Protein AF-A0A954VCE3-F1 (afdb_monomer_lite)

pLDDT: mean 88.45, std 7.78, range [40.34, 96.44]

Structure (mmCIF, N/CA/C/O backbone):
data_AF-A0A954VCE3-F1
#
_entry.id   AF-A0A954VCE3-F1
#
loop_
_atom_site.group_PDB
_atom_site.id
_atom_site.type_symbol
_atom_site.label_atom_id
_atom_site.label_alt_id
_atom_site.label_comp_id
_atom_site.label_asym_id
_atom_site.label_entity_id
_atom_site.label_seq_id
_atom_site.pdbx_PDB_ins_code
_atom_site.Cartn_x
_atom_site.Cartn_y
_atom_site.Cartn_z
_atom_site.occupancy
_atom_site.B_iso_or_equiv
_atom_site.auth_seq_id
_atom_site.auth_comp_id
_atom_site.auth_asym_id
_atom_site.auth_atom_id
_atom_site.pdbx_PDB_model_num
ATOM 1 N N . TRP A 1 1 ? 17.272 13.595 -6.395 1.00 87.19 1 TRP A N 1
ATOM 2 C CA . TRP A 1 1 ? 17.243 12.230 -6.963 1.00 87.19 1 TRP A CA 1
ATOM 3 C C . TRP A 1 1 ? 15.906 11.893 -7.631 1.00 87.19 1 TRP A C 1
ATOM 5 O O . TRP A 1 1 ? 15.902 11.755 -8.843 1.00 87.19 1 TRP A O 1
ATOM 15 N N . LEU A 1 2 ? 14.769 11.851 -6.913 1.00 87.31 2 LEU A N 1
ATOM 16 C CA . LEU A 1 2 ? 13.465 11.461 -7.495 1.00 87.31 2 LEU A CA 1
ATOM 17 C C . LEU A 1 2 ? 13.051 12.294 -8.725 1.00 87.31 2 LEU A C 1
ATOM 19 O O . LEU A 1 2 ? 12.623 11.736 -9.726 1.00 87.31 2 LEU A O 1
ATOM 23 N N . GLN A 1 3 ? 13.209 13.621 -8.675 1.00 91.06 3 GLN A N 1
ATOM 24 C CA . GLN A 1 3 ? 12.904 14.494 -9.818 1.00 91.06 3 GLN A CA 1
ATOM 25 C C . GLN A 1 3 ? 13.781 14.185 -11.036 1.00 91.06 3 GLN A C 1
ATOM 27 O O . GLN A 1 3 ? 13.266 14.054 -12.139 1.00 91.06 3 GLN A O 1
ATOM 32 N N . ALA A 1 4 ? 15.088 14.007 -10.825 1.00 94.12 4 ALA A N 1
ATOM 33 C CA . ALA A 1 4 ? 16.013 13.633 -11.890 1.00 94.12 4 ALA A CA 1
ATOM 34 C C . ALA A 1 4 ? 15.636 12.276 -12.501 1.00 94.12 4 ALA A C 1
ATOM 36 O O . ALA A 1 4 ? 15.572 12.160 -13.717 1.00 94.12 4 ALA A O 1
ATOM 37 N N . HIS A 1 5 ? 15.299 11.283 -11.671 1.00 92.06 5 HIS A N 1
ATOM 38 C CA . HIS A 1 5 ? 14.843 9.976 -12.141 1.00 92.06 5 HIS A CA 1
ATOM 39 C C . HIS A 1 5 ? 13.581 10.083 -13.011 1.00 92.06 5 HIS A C 1
ATOM 41 O O . HIS A 1 5 ? 13.520 9.469 -14.069 1.00 92.06 5 HIS A O 1
ATOM 47 N N . ILE A 1 6 ? 12.604 10.907 -12.614 1.00 91.75 6 ILE A N 1
ATOM 48 C CA . ILE A 1 6 ? 11.384 11.138 -13.404 1.00 91.75 6 ILE A CA 1
ATOM 49 C C . ILE A 1 6 ? 11.712 11.797 -14.749 1.00 91.75 6 ILE A C 1
ATOM 51 O O . ILE A 1 6 ? 11.198 11.359 -15.775 1.00 91.75 6 ILE A O 1
ATOM 55 N N . TYR A 1 7 ? 12.560 12.829 -14.765 1.00 94.56 7 TYR A N 1
ATOM 56 C CA . TYR A 1 7 ? 12.930 13.505 -16.011 1.00 94.56 7 TYR A CA 1
ATOM 57 C C . TYR A 1 7 ? 13.694 12.586 -16.959 1.00 94.56 7 TYR A C 1
ATOM 59 O O . TYR A 1 7 ? 13.359 12.528 -18.140 1.00 94.56 7 TYR A O 1
ATOM 67 N N . VAL A 1 8 ? 14.654 11.819 -16.436 1.00 94.00 8 VAL A N 1
ATOM 68 C CA . VAL A 1 8 ? 15.374 10.805 -17.212 1.00 94.00 8 VAL A CA 1
ATOM 69 C C . VAL A 1 8 ? 14.402 9.758 -17.739 1.00 94.00 8 VAL A C 1
ATOM 71 O O . VAL A 1 8 ? 14.438 9.469 -18.925 1.00 94.00 8 VAL A O 1
ATOM 74 N N . ALA A 1 9 ? 13.479 9.248 -16.919 1.00 92.88 9 ALA A N 1
ATOM 75 C CA . ALA A 1 9 ? 12.507 8.251 -17.358 1.00 92.88 9 ALA A CA 1
ATOM 76 C C . ALA A 1 9 ? 11.610 8.769 -18.493 1.00 92.88 9 ALA A C 1
ATOM 78 O O . ALA A 1 9 ? 11.434 8.075 -19.492 1.00 92.88 9 ALA A O 1
ATOM 79 N N . ILE A 1 10 ? 11.071 9.989 -18.374 1.00 94.25 10 ILE A N 1
ATOM 80 C CA . ILE A 1 10 ? 10.242 10.610 -19.422 1.00 94.25 10 ILE A CA 1
ATOM 81 C C . ILE A 1 10 ? 11.054 10.795 -20.708 1.00 94.25 10 ILE A C 1
ATOM 83 O O . ILE A 1 10 ? 10.579 10.444 -21.789 1.00 94.25 10 ILE A O 1
ATOM 87 N N . PHE A 1 11 ? 12.284 11.299 -20.592 1.00 95.50 11 PHE A N 1
ATOM 88 C CA . PHE A 1 11 ? 13.191 11.458 -21.725 1.00 95.50 11 PHE A CA 1
ATOM 89 C C . PHE A 1 11 ? 13.510 10.113 -22.394 1.00 95.50 11 PHE A C 1
ATOM 91 O O . PHE A 1 11 ? 13.388 9.989 -23.611 1.00 95.50 11 PHE A O 1
ATOM 98 N N . SER A 1 12 ? 13.833 9.082 -21.611 1.00 93.31 12 SER A N 1
ATOM 99 C CA . SER A 1 12 ? 14.060 7.720 -22.102 1.00 93.31 12 SER A CA 1
ATOM 100 C C . SER A 1 12 ? 12.827 7.149 -22.796 1.00 93.31 12 SER A C 1
ATOM 102 O O . SER A 1 12 ? 12.973 6.486 -23.814 1.00 93.31 12 SER A O 1
ATOM 104 N N . GLY A 1 13 ? 11.616 7.425 -22.300 1.00 93.12 13 GLY A N 1
ATOM 105 C CA . GLY A 1 13 ? 10.367 7.028 -22.957 1.00 93.12 13 GLY A CA 1
ATOM 106 C C . GLY A 1 13 ? 10.204 7.658 -24.342 1.00 93.12 13 GLY A C 1
ATOM 107 O O . GLY A 1 13 ? 9.879 6.961 -25.302 1.00 93.12 13 GLY A O 1
ATOM 108 N N . ALA A 1 14 ? 10.489 8.958 -24.466 1.00 93.75 14 ALA A N 1
ATOM 109 C CA . ALA A 1 14 ? 10.463 9.653 -25.753 1.00 93.75 14 ALA A CA 1
ATOM 110 C C . ALA A 1 14 ? 11.536 9.119 -26.717 1.00 93.75 14 ALA A C 1
ATOM 112 O O . ALA A 1 14 ? 11.244 8.847 -27.882 1.00 93.75 14 ALA A O 1
ATOM 113 N N . MET A 1 15 ? 12.761 8.917 -26.222 1.00 93.38 15 MET A N 1
ATOM 114 C CA . MET A 1 15 ? 13.856 8.342 -27.007 1.00 93.38 15 MET A CA 1
ATOM 115 C C . MET A 1 15 ? 13.557 6.918 -27.467 1.00 93.38 15 MET A C 1
ATOM 117 O O . MET A 1 15 ? 13.809 6.602 -28.623 1.00 93.38 15 MET A O 1
ATOM 121 N N . PHE A 1 16 ? 12.966 6.084 -26.612 1.00 91.94 16 PHE A N 1
ATOM 122 C CA . PHE A 1 16 ? 12.547 4.731 -26.969 1.00 91.94 16 PHE A CA 1
ATOM 123 C C . PHE A 1 16 ? 11.519 4.735 -28.109 1.00 91.94 16 PHE A C 1
ATOM 125 O O . PHE A 1 16 ? 11.682 4.001 -29.082 1.00 91.94 16 PHE A O 1
ATOM 132 N N . GLY A 1 17 ? 10.500 5.600 -28.040 1.00 90.19 17 GLY A N 1
ATOM 133 C CA . GLY A 1 17 ? 9.502 5.721 -29.110 1.00 90.19 17 GLY A CA 1
ATOM 134 C C . GLY A 1 17 ? 10.118 6.105 -30.460 1.00 90.19 17 GLY A C 1
ATOM 135 O O . GLY A 1 17 ? 9.775 5.523 -31.489 1.00 90.19 17 GLY A O 1
ATOM 136 N N . LEU A 1 18 ? 11.077 7.036 -30.446 1.00 91.44 18 LEU A N 1
ATOM 137 C CA . LEU A 1 18 ? 11.828 7.434 -31.639 1.00 91.44 18 LEU A CA 1
ATOM 138 C C . LEU A 1 18 ? 12.760 6.325 -32.144 1.00 91.44 18 LEU A C 1
ATOM 140 O O . LEU A 1 18 ? 12.837 6.109 -33.349 1.00 91.44 18 LEU A O 1
ATOM 144 N N . HIS A 1 19 ? 13.424 5.601 -31.241 1.00 87.19 19 HIS A N 1
ATOM 145 C CA . HIS A 1 19 ? 14.357 4.523 -31.572 1.00 87.19 19 HIS A CA 1
ATOM 146 C C . HIS A 1 19 ? 13.676 3.359 -32.299 1.00 87.19 19 HIS A C 1
ATOM 148 O O . HIS A 1 19 ? 14.200 2.859 -33.288 1.00 87.19 19 HIS A O 1
ATOM 154 N N . VAL A 1 20 ? 12.479 2.968 -31.858 1.00 86.12 20 VAL A N 1
ATOM 155 C CA . VAL A 1 20 ? 11.708 1.887 -32.497 1.00 86.12 20 VAL A CA 1
ATOM 156 C C . VAL A 1 20 ? 10.904 2.403 -33.710 1.00 86.12 20 VAL A C 1
ATOM 158 O O . VAL A 1 20 ? 10.222 1.646 -34.401 1.00 86.12 20 VAL A O 1
ATOM 161 N N . GLY A 1 21 ? 10.944 3.711 -33.994 1.00 83.69 21 GLY A N 1
ATOM 162 C CA . GLY A 1 21 ? 10.178 4.320 -35.086 1.00 83.69 21 GLY A CA 1
ATOM 163 C C . GLY A 1 21 ? 8.667 4.109 -34.947 1.00 83.69 21 GLY A C 1
ATOM 164 O O . GLY A 1 21 ? 7.967 4.018 -35.954 1.00 83.69 21 GLY A O 1
ATOM 165 N N . TRP A 1 22 ? 8.175 3.986 -33.708 1.00 80.81 22 TRP A N 1
ATOM 166 C CA . TRP A 1 22 ? 6.778 3.677 -33.371 1.00 80.81 22 TRP A CA 1
ATOM 167 C C . TRP A 1 22 ? 6.229 2.356 -33.941 1.00 80.81 22 TRP A C 1
ATOM 169 O O . TRP A 1 22 ? 5.014 2.196 -34.066 1.00 80.81 22 TRP A O 1
ATOM 179 N N . ARG A 1 23 ? 7.099 1.396 -34.272 1.00 80.25 23 ARG A N 1
ATOM 180 C CA . ARG A 1 23 ? 6.706 0.057 -34.740 1.00 80.25 23 ARG A CA 1
ATOM 181 C C . ARG A 1 23 ? 6.725 -0.964 -33.598 1.00 80.25 23 ARG A C 1
ATOM 183 O O . ARG A 1 23 ? 7.300 -0.719 -32.543 1.00 80.25 23 ARG A O 1
ATOM 190 N N . ILE A 1 24 ? 6.066 -2.105 -33.787 1.00 76.50 24 ILE A N 1
ATOM 191 C CA . ILE A 1 24 ? 6.218 -3.254 -32.884 1.00 76.50 24 ILE A CA 1
ATOM 192 C C . ILE A 1 24 ? 7.422 -4.054 -33.399 1.00 76.50 24 ILE A C 1
ATOM 194 O O . ILE A 1 24 ? 7.442 -4.346 -34.592 1.00 76.50 24 ILE A O 1
ATOM 198 N N . PRO A 1 25 ? 8.428 -4.365 -32.564 1.00 78.19 25 PRO A N 1
ATOM 199 C CA . PRO A 1 25 ? 9.581 -5.137 -33.014 1.00 78.19 25 PRO A CA 1
ATOM 200 C C . PRO A 1 25 ? 9.211 -6.582 -33.357 1.00 78.19 25 PRO A C 1
ATOM 202 O O . PRO A 1 25 ? 8.471 -7.215 -32.599 1.00 78.19 25 PRO A O 1
ATOM 205 N N . ASP A 1 26 ? 9.779 -7.100 -34.447 1.00 78.38 26 ASP A N 1
ATOM 206 C CA . ASP A 1 26 ? 9.500 -8.445 -34.967 1.00 78.38 26 ASP A CA 1
ATOM 207 C C . ASP A 1 26 ? 10.451 -9.527 -34.397 1.00 78.38 26 ASP A C 1
ATOM 209 O O . ASP A 1 26 ? 10.169 -10.722 -34.512 1.00 78.38 26 ASP A O 1
ATOM 213 N N . GLY A 1 27 ? 11.567 -9.146 -33.754 1.00 83.25 27 GLY A N 1
ATOM 214 C CA . GLY A 1 27 ? 12.540 -10.072 -33.165 1.00 83.25 27 GLY A CA 1
ATOM 215 C C . GLY A 1 27 ? 12.309 -10.387 -31.680 1.00 83.25 27 GLY A C 1
ATOM 216 O O . GLY A 1 27 ? 12.042 -9.503 -30.872 1.00 83.25 27 GLY A O 1
ATOM 217 N N . TYR A 1 28 ? 12.529 -11.644 -31.268 1.00 84.88 28 TYR A N 1
ATOM 218 C CA . TYR A 1 28 ? 12.322 -12.102 -29.879 1.00 84.88 28 TYR A CA 1
ATOM 219 C C . TYR A 1 28 ? 13.059 -11.265 -28.812 1.00 84.88 28 TYR A C 1
ATOM 221 O O . TYR A 1 28 ? 12.500 -10.979 -27.748 1.00 84.88 28 TYR A O 1
ATOM 229 N N . ILE A 1 29 ? 14.308 -10.860 -29.072 1.00 87.19 29 ILE A N 1
ATOM 230 C CA . ILE A 1 29 ? 15.096 -10.019 -28.149 1.00 87.19 29 ILE A CA 1
ATOM 231 C C . ILE A 1 29 ? 14.539 -8.594 -28.087 1.00 87.19 29 ILE A C 1
ATOM 233 O O . ILE A 1 29 ? 14.448 -7.999 -27.016 1.00 87.19 29 ILE A O 1
ATOM 237 N N . GLU A 1 30 ? 14.121 -8.049 -29.221 1.00 87.81 30 GLU A N 1
ATOM 238 C CA . GLU A 1 30 ? 13.611 -6.683 -29.310 1.00 87.81 30 GLU A CA 1
ATOM 239 C C . GLU A 1 30 ? 12.226 -6.581 -28.664 1.00 87.81 30 GLU A C 1
ATOM 241 O O . GLU A 1 30 ? 11.975 -5.659 -27.888 1.00 87.81 30 GLU A O 1
ATOM 246 N N . THR A 1 31 ? 11.343 -7.561 -28.897 1.00 90.06 31 THR A N 1
ATOM 247 C CA . THR A 1 31 ? 10.022 -7.633 -28.258 1.00 90.06 31 THR A CA 1
ATOM 248 C C . THR A 1 31 ? 10.147 -7.811 -26.744 1.00 90.06 31 THR A C 1
ATOM 250 O O . THR A 1 31 ? 9.411 -7.174 -25.985 1.00 90.06 31 THR A O 1
ATOM 253 N N . SER A 1 32 ? 11.079 -8.650 -26.273 1.00 90.81 32 SER A N 1
ATOM 254 C CA . SER A 1 32 ? 11.309 -8.838 -24.832 1.00 90.81 32 SER A CA 1
ATOM 255 C C . SER A 1 32 ? 11.886 -7.582 -24.177 1.00 90.81 32 SER A C 1
ATOM 257 O O . SER A 1 32 ? 11.378 -7.164 -23.133 1.00 90.81 32 SER A O 1
ATOM 259 N N . LEU A 1 33 ? 12.850 -6.910 -24.816 1.00 92.25 33 LEU A N 1
ATOM 260 C CA . LEU A 1 33 ? 13.378 -5.626 -24.350 1.00 92.25 33 LEU A CA 1
ATOM 261 C C . LEU A 1 33 ? 12.292 -4.544 -24.310 1.00 92.25 33 LEU A C 1
ATOM 263 O O . LEU A 1 33 ? 12.141 -3.867 -23.291 1.00 92.25 33 LEU A O 1
ATOM 267 N N . ALA A 1 34 ? 11.504 -4.420 -25.380 1.00 92.81 34 ALA A N 1
ATOM 268 C CA . ALA A 1 34 ? 10.387 -3.485 -25.459 1.00 92.81 34 ALA A CA 1
ATOM 269 C C . ALA A 1 34 ? 9.366 -3.746 -24.345 1.00 92.81 34 ALA A C 1
ATOM 271 O O . ALA A 1 34 ? 8.979 -2.823 -23.632 1.00 92.81 34 ALA A O 1
ATOM 272 N N . THR A 1 35 ? 8.998 -5.010 -24.120 1.00 93.00 35 THR A N 1
ATOM 273 C CA . THR A 1 35 ? 8.065 -5.399 -23.053 1.00 93.00 35 THR A CA 1
ATOM 274 C C . THR A 1 35 ? 8.618 -5.047 -21.672 1.00 93.00 35 THR A C 1
ATOM 276 O O . THR A 1 35 ? 7.930 -4.403 -20.877 1.00 93.00 35 THR A O 1
ATOM 279 N N . CYS A 1 36 ? 9.872 -5.407 -21.378 1.00 94.38 36 CYS A N 1
ATOM 280 C CA . CYS A 1 36 ? 10.522 -5.061 -20.111 1.00 94.38 36 CYS A CA 1
ATOM 281 C C . CYS A 1 36 ? 10.612 -3.545 -19.905 1.00 94.38 36 CYS A C 1
ATOM 283 O O . CYS A 1 36 ? 10.345 -3.062 -18.799 1.00 94.38 36 CYS A O 1
ATOM 285 N N . PHE A 1 37 ? 10.930 -2.785 -20.955 1.00 94.88 37 PHE A N 1
ATOM 286 C CA . PHE A 1 37 ? 10.961 -1.326 -20.906 1.00 94.88 37 PHE A CA 1
ATOM 287 C C . PHE A 1 37 ? 9.573 -0.754 -20.608 1.00 94.88 37 PHE A C 1
ATOM 289 O O . PHE A 1 37 ? 9.421 0.015 -19.659 1.00 94.88 37 PHE A O 1
ATOM 296 N N . THR A 1 38 ? 8.542 -1.177 -21.346 1.00 94.38 38 THR A N 1
ATOM 297 C CA . THR A 1 38 ? 7.159 -0.722 -21.146 1.00 94.38 38 THR A CA 1
ATOM 298 C C . THR A 1 38 ? 6.658 -1.042 -19.739 1.00 94.38 38 THR A C 1
ATOM 300 O O . THR A 1 38 ? 6.083 -0.168 -19.089 1.00 94.38 38 THR A O 1
ATOM 303 N N . LEU A 1 39 ? 6.913 -2.248 -19.221 1.00 96.38 39 LEU A N 1
ATOM 304 C CA . LEU A 1 39 ? 6.538 -2.628 -17.854 1.00 96.38 39 LEU A CA 1
ATOM 305 C C . LEU A 1 39 ? 7.280 -1.793 -16.801 1.00 96.38 39 LEU A C 1
ATOM 307 O O . LEU A 1 39 ? 6.675 -1.327 -15.831 1.00 96.38 39 LEU A O 1
ATOM 311 N N . THR A 1 40 ? 8.578 -1.554 -16.994 1.00 96.19 40 THR A N 1
ATOM 312 C CA . THR A 1 40 ? 9.379 -0.709 -16.095 1.00 96.19 40 THR A CA 1
ATOM 313 C C . THR A 1 40 ? 8.8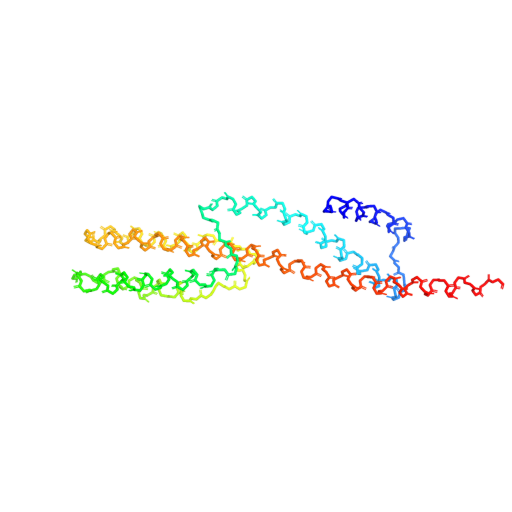66 0.732 -16.102 1.00 96.19 40 THR A C 1
ATOM 315 O O . THR A 1 40 ? 8.623 1.308 -15.041 1.00 96.19 40 THR A O 1
ATOM 318 N N . PHE A 1 41 ? 8.606 1.294 -17.282 1.00 95.38 41 PHE A N 1
ATOM 319 C CA . PHE A 1 41 ? 8.087 2.649 -17.447 1.00 95.38 41 PHE A CA 1
ATOM 320 C C . PHE A 1 41 ? 6.684 2.805 -16.838 1.00 95.38 41 PHE A C 1
ATOM 322 O O . PHE A 1 41 ? 6.446 3.708 -16.031 1.00 95.38 41 PHE A O 1
ATOM 329 N N . ALA A 1 42 ? 5.768 1.878 -17.137 1.00 95.81 42 ALA A N 1
ATOM 330 C CA . ALA A 1 42 ? 4.418 1.868 -16.578 1.00 95.81 42 ALA A CA 1
ATOM 331 C C . ALA A 1 42 ? 4.425 1.698 -15.050 1.00 95.81 42 ALA A C 1
ATOM 333 O O . ALA A 1 42 ? 3.692 2.396 -14.343 1.00 95.81 42 ALA A O 1
ATOM 334 N N . SER A 1 43 ? 5.282 0.820 -14.515 1.00 96.12 43 SER A N 1
ATOM 335 C CA . SER A 1 43 ? 5.428 0.663 -13.063 1.00 96.12 43 SER A CA 1
ATOM 336 C C . SER A 1 43 ? 6.010 1.917 -12.400 1.00 96.12 43 SER A C 1
ATOM 338 O O . SER A 1 43 ? 5.580 2.259 -11.298 1.00 96.12 43 SER A O 1
ATOM 340 N N . GLY A 1 44 ? 6.900 2.657 -13.068 1.00 94.19 44 GLY A N 1
ATOM 341 C CA . GLY A 1 44 ? 7.392 3.960 -12.605 1.00 94.19 44 GLY A CA 1
ATOM 342 C C . GLY A 1 44 ? 6.287 5.021 -12.532 1.00 94.19 44 GLY A C 1
ATOM 343 O O . GLY A 1 44 ? 6.137 5.694 -11.508 1.00 94.19 44 GLY A O 1
ATOM 344 N N . LEU A 1 45 ? 5.441 5.117 -13.567 1.00 94.12 45 LEU A N 1
ATOM 345 C CA . LEU A 1 45 ? 4.265 6.002 -13.571 1.00 94.12 45 LEU A CA 1
ATOM 346 C C . LEU A 1 45 ? 3.281 5.652 -12.448 1.00 94.12 45 LEU A C 1
ATOM 348 O O . LEU A 1 45 ? 2.803 6.536 -11.729 1.00 94.12 45 LEU A O 1
ATOM 352 N N . TYR A 1 46 ? 3.014 4.359 -12.254 1.00 94.19 46 TYR A N 1
ATOM 353 C CA . TYR A 1 46 ? 2.207 3.880 -11.135 1.00 94.19 46 TYR A CA 1
ATOM 354 C C . TYR A 1 46 ? 2.823 4.276 -9.785 1.00 94.19 46 TYR A C 1
ATOM 356 O O . TYR A 1 46 ? 2.121 4.783 -8.909 1.00 94.19 46 TYR A O 1
ATOM 364 N N . GLY A 1 47 ? 4.142 4.129 -9.649 1.00 93.44 47 GLY A N 1
ATOM 365 C CA . GLY A 1 47 ? 4.940 4.583 -8.511 1.00 93.44 47 GLY A CA 1
ATOM 366 C C . GLY A 1 47 ? 4.746 6.050 -8.158 1.00 93.44 47 GLY A C 1
ATOM 367 O O . GLY A 1 47 ? 4.524 6.413 -6.998 1.00 93.44 47 GLY A O 1
ATOM 368 N N . LEU A 1 48 ? 4.761 6.911 -9.173 1.00 92.38 48 LEU A N 1
ATOM 369 C CA . LEU A 1 48 ? 4.516 8.341 -9.015 1.00 92.38 48 LEU A CA 1
ATOM 370 C C . LEU A 1 48 ? 3.088 8.627 -8.523 1.00 92.38 48 LEU A C 1
ATOM 372 O O . LEU A 1 48 ? 2.880 9.479 -7.656 1.00 92.38 48 LEU A O 1
ATOM 376 N N . ALA A 1 49 ? 2.097 7.896 -9.037 1.00 92.06 49 ALA A N 1
ATOM 377 C CA . ALA A 1 49 ? 0.710 8.036 -8.603 1.00 92.06 49 ALA A CA 1
ATOM 378 C C . ALA A 1 49 ? 0.515 7.588 -7.141 1.00 92.06 49 ALA A C 1
ATOM 380 O O . ALA A 1 49 ? -0.141 8.284 -6.354 1.00 92.06 49 ALA A O 1
ATOM 381 N N . ILE A 1 50 ? 1.099 6.453 -6.740 1.00 92.00 50 ILE A N 1
ATOM 382 C CA . ILE A 1 50 ? 0.975 5.951 -5.362 1.00 92.00 50 ILE A CA 1
ATOM 383 C C . ILE A 1 50 ? 1.766 6.803 -4.362 1.00 92.00 50 ILE A C 1
ATOM 385 O O . ILE A 1 50 ? 1.230 7.130 -3.305 1.00 92.00 50 ILE A O 1
ATOM 389 N N . SER A 1 51 ? 2.976 7.251 -4.708 1.00 88.69 51 SER A N 1
ATOM 390 C CA . SER A 1 51 ? 3.814 8.088 -3.830 1.00 88.69 51 SER A CA 1
ATOM 391 C C . SER A 1 51 ? 3.195 9.456 -3.549 1.00 88.69 51 SER A C 1
ATOM 393 O O . SER A 1 51 ? 3.410 10.015 -2.479 1.00 88.69 51 SER A O 1
ATOM 395 N N . ARG A 1 52 ? 2.363 9.983 -4.457 1.00 89.00 52 ARG A N 1
ATOM 396 C CA . ARG A 1 52 ? 1.611 11.230 -4.234 1.00 89.00 52 ARG A CA 1
ATOM 397 C C . ARG A 1 52 ? 0.281 11.029 -3.511 1.00 89.00 52 ARG A C 1
ATOM 399 O O . ARG A 1 52 ? -0.176 11.929 -2.808 1.00 89.00 52 ARG A O 1
ATOM 406 N N . SER A 1 53 ? -0.374 9.886 -3.702 1.00 88.81 53 SER A N 1
ATOM 407 C CA . SER A 1 53 ? -1.709 9.637 -3.140 1.00 88.81 53 SER A CA 1
ATOM 408 C C . SER A 1 53 ? -1.679 9.054 -1.728 1.00 88.81 53 SER A C 1
ATOM 410 O O . SER A 1 53 ? -2.563 9.372 -0.933 1.00 88.81 53 SER A O 1
ATOM 412 N N . ILE A 1 54 ? -0.677 8.238 -1.393 1.00 89.06 54 ILE A N 1
ATOM 413 C CA . ILE A 1 54 ? -0.579 7.547 -0.100 1.00 89.06 54 ILE A CA 1
ATOM 414 C C . ILE A 1 54 ? -0.299 8.504 1.070 1.00 89.06 54 ILE A C 1
ATOM 416 O O . ILE A 1 54 ? -1.072 8.455 2.026 1.00 89.06 54 ILE A O 1
ATOM 420 N N . PRO A 1 55 ? 0.683 9.427 1.015 1.00 85.69 55 PRO A N 1
ATOM 421 C CA . PRO A 1 55 ? 0.938 10.355 2.122 1.00 85.69 55 PRO A CA 1
ATOM 422 C C . PRO A 1 55 ? -0.287 11.205 2.468 1.00 85.69 55 PRO A C 1
ATOM 424 O O . PRO A 1 55 ? -0.610 11.393 3.633 1.00 85.69 55 PRO A O 1
ATOM 427 N N . ARG A 1 56 ? -1.054 11.626 1.452 1.00 86.31 56 ARG A N 1
ATOM 428 C CA . ARG A 1 56 ? -2.312 12.370 1.635 1.00 86.31 56 ARG A CA 1
ATOM 429 C C . ARG A 1 56 ? -3.402 11.566 2.344 1.00 86.31 56 ARG A C 1
ATOM 431 O O . ARG A 1 56 ? -4.323 12.157 2.896 1.00 86.31 56 ARG A O 1
ATOM 438 N N . ARG A 1 57 ? -3.365 10.235 2.253 1.00 86.00 57 ARG A N 1
ATOM 439 C CA . ARG A 1 57 ? -4.303 9.344 2.949 1.00 86.00 57 ARG A CA 1
ATOM 440 C C . ARG A 1 57 ? -3.838 9.067 4.373 1.00 86.00 57 ARG A C 1
ATOM 442 O O . ARG A 1 57 ? -4.672 9.080 5.265 1.00 86.00 57 ARG A O 1
ATOM 449 N N . LEU A 1 58 ? -2.533 8.880 4.568 1.00 86.69 58 LEU A N 1
ATOM 450 C CA . LEU A 1 58 ? -1.931 8.683 5.888 1.00 86.69 58 LEU A CA 1
ATOM 451 C C . LEU A 1 58 ? -2.069 9.931 6.768 1.00 86.69 58 LEU A C 1
ATOM 453 O O . LEU A 1 58 ? -2.480 9.815 7.910 1.00 86.69 58 LEU A O 1
ATOM 457 N N . ALA A 1 59 ? -1.873 11.128 6.210 1.00 85.69 59 ALA A N 1
ATOM 458 C CA . ALA A 1 59 ? -2.021 12.392 6.938 1.00 85.69 59 ALA A CA 1
ATOM 459 C C . ALA A 1 59 ? -3.455 12.687 7.431 1.00 85.69 59 ALA A C 1
ATOM 461 O O . ALA A 1 59 ? -3.668 13.646 8.164 1.00 85.69 59 ALA A O 1
ATOM 462 N N . LYS A 1 60 ? -4.460 11.909 7.002 1.00 85.25 60 LYS A N 1
ATOM 463 C CA . LYS A 1 60 ? -5.841 12.025 7.507 1.00 85.25 60 LYS A CA 1
ATOM 464 C C . LYS A 1 60 ? -6.077 11.216 8.781 1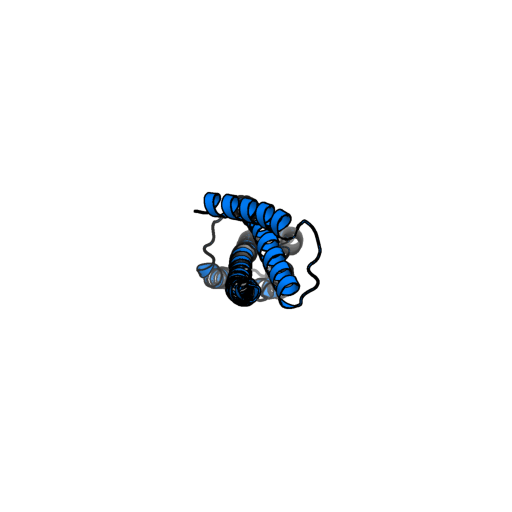.00 85.25 60 LYS A C 1
ATOM 466 O O . LYS A 1 60 ? -7.151 11.334 9.368 1.00 85.25 60 LYS A O 1
ATOM 471 N N . LEU A 1 61 ? -5.137 10.354 9.149 1.00 83.00 61 LEU A N 1
ATOM 472 C CA . LEU A 1 61 ? -5.232 9.502 10.326 1.00 83.00 61 LEU A CA 1
ATOM 473 C C . LEU A 1 61 ? -4.718 10.270 11.541 1.00 83.00 61 LEU A C 1
ATOM 475 O O . LEU A 1 61 ? -3.961 11.230 11.412 1.00 83.00 61 LEU A O 1
ATOM 479 N N . ARG A 1 62 ? -5.207 9.893 12.723 1.00 73.31 62 ARG A N 1
ATOM 480 C CA . ARG A 1 62 ? -4.962 10.653 13.958 1.00 73.31 62 ARG A CA 1
ATOM 481 C C . ARG A 1 62 ? -3.567 10.418 14.531 1.00 73.31 62 ARG A C 1
ATOM 483 O O . ARG A 1 62 ? -3.047 11.296 15.206 1.00 73.31 62 ARG A O 1
ATOM 490 N N . GLU A 1 63 ? -3.006 9.238 14.288 1.00 81.94 63 GLU A N 1
ATOM 491 C CA . GLU A 1 63 ? -1.725 8.786 14.829 1.00 81.94 63 GLU A CA 1
ATOM 492 C C . GLU A 1 63 ? -0.810 8.340 13.685 1.00 81.94 63 GLU A C 1
ATOM 494 O O . GLU A 1 63 ? -1.259 7.728 12.717 1.00 81.94 63 GLU A O 1
ATOM 499 N N . GLU A 1 64 ? 0.484 8.634 13.802 1.00 83.75 64 GLU A N 1
ATOM 500 C CA . GLU A 1 64 ? 1.497 8.146 12.871 1.00 83.75 64 GLU A CA 1
ATOM 501 C C . GLU A 1 64 ? 2.112 6.851 13.405 1.00 83.75 64 GLU A C 1
ATOM 503 O O . GLU A 1 64 ? 2.735 6.833 14.466 1.00 83.75 64 GLU A O 1
ATOM 508 N N . TYR A 1 65 ? 1.957 5.760 12.652 1.00 86.38 65 TYR A N 1
ATOM 509 C CA . TYR A 1 65 ? 2.557 4.471 12.990 1.00 86.38 65 TYR A CA 1
ATOM 510 C C . TYR A 1 65 ? 3.745 4.136 12.087 1.00 86.38 65 TYR A C 1
ATOM 512 O O . TYR A 1 65 ? 3.669 4.220 10.853 1.00 86.38 65 TYR A O 1
ATOM 520 N N . ILE A 1 66 ? 4.831 3.695 12.722 1.00 86.62 66 ILE A N 1
ATOM 521 C CA . ILE A 1 66 ? 6.008 3.130 12.060 1.00 86.62 66 ILE A CA 1
ATOM 522 C C . ILE A 1 66 ? 5.703 1.676 11.693 1.00 86.62 66 ILE A C 1
ATOM 524 O O . ILE A 1 66 ? 5.281 0.906 12.555 1.00 86.62 66 ILE A O 1
ATOM 528 N N . PHE A 1 67 ? 5.940 1.298 10.432 1.00 85.88 67 PHE A N 1
ATOM 529 C CA . PHE A 1 67 ? 5.567 -0.009 9.875 1.00 85.88 67 PHE A CA 1
ATOM 530 C C . PHE A 1 67 ? 6.026 -1.185 10.744 1.00 85.88 67 PHE A C 1
ATOM 532 O O . PHE A 1 67 ? 5.265 -2.109 11.017 1.00 85.88 67 PHE A O 1
ATOM 539 N N . GLU A 1 68 ? 7.275 -1.133 11.195 1.00 87.75 68 GLU A N 1
ATOM 540 C CA . GLU A 1 68 ? 7.943 -2.200 11.938 1.00 87.75 68 GLU A CA 1
ATOM 541 C C . GLU A 1 68 ? 7.350 -2.392 13.343 1.00 87.75 68 GLU A C 1
ATOM 543 O O . GLU A 1 68 ? 7.445 -3.477 13.912 1.00 87.75 68 GLU A O 1
ATOM 548 N N . GLN A 1 69 ? 6.704 -1.359 13.893 1.00 90.56 69 GLN A N 1
ATOM 549 C CA . GLN A 1 69 ? 6.095 -1.391 15.225 1.00 90.56 69 GLN A CA 1
ATOM 550 C C . GLN A 1 69 ? 4.637 -1.859 15.197 1.00 90.56 69 GLN A C 1
ATOM 552 O O . GLN A 1 69 ? 4.106 -2.255 16.234 1.00 90.56 69 GLN A O 1
ATOM 557 N N . ILE A 1 70 ? 3.986 -1.858 14.028 1.00 89.88 70 ILE A N 1
ATOM 558 C CA . ILE A 1 70 ? 2.568 -2.220 13.888 1.00 89.88 70 ILE A CA 1
ATOM 559 C C . ILE A 1 70 ? 2.248 -3.601 14.491 1.00 89.88 70 ILE A C 1
ATOM 561 O O . ILE A 1 70 ? 1.256 -3.697 15.217 1.00 89.88 70 ILE A O 1
ATOM 565 N N . PRO A 1 71 ? 3.054 -4.666 14.284 1.00 89.00 71 PRO A N 1
ATOM 566 C CA . PRO A 1 71 ? 2.773 -5.965 14.895 1.00 89.00 71 PRO A CA 1
ATOM 567 C C . PRO A 1 71 ? 2.763 -5.921 16.430 1.00 89.00 71 PRO A C 1
ATOM 569 O O . PRO A 1 71 ? 1.873 -6.499 17.055 1.00 89.00 71 PRO A O 1
ATOM 572 N N . ALA A 1 72 ? 3.710 -5.199 17.036 1.00 91.31 72 ALA A N 1
ATOM 573 C CA . ALA A 1 72 ? 3.789 -5.043 18.487 1.00 91.31 72 ALA A CA 1
ATOM 574 C C . ALA A 1 72 ? 2.615 -4.211 19.027 1.00 91.31 72 ALA A C 1
ATOM 576 O O . ALA A 1 72 ? 1.976 -4.595 20.005 1.00 91.31 72 ALA A O 1
ATOM 577 N N . LEU A 1 73 ? 2.267 -3.119 18.343 1.00 91.38 73 LEU A N 1
ATOM 578 C CA . LEU A 1 73 ? 1.143 -2.259 18.714 1.00 91.38 73 LEU A CA 1
ATOM 579 C C . LEU A 1 73 ? -0.211 -2.977 18.613 1.00 91.38 73 LEU A C 1
ATOM 581 O O . LEU A 1 73 ? -1.065 -2.816 19.481 1.00 91.38 73 LEU A O 1
ATOM 585 N N . ARG A 1 74 ? -0.408 -3.824 17.595 1.00 90.94 74 ARG A N 1
ATOM 586 C CA . ARG A 1 74 ? -1.604 -4.678 17.495 1.00 90.94 74 ARG A CA 1
ATOM 587 C C . ARG A 1 74 ? -1.717 -5.635 18.674 1.00 90.94 74 ARG A C 1
ATOM 589 O O . ARG A 1 74 ? -2.819 -5.860 19.174 1.00 90.94 74 ARG A O 1
ATOM 596 N N . HIS A 1 75 ? -0.591 -6.202 19.105 1.00 91.50 75 HIS A N 1
ATOM 597 C CA . HIS A 1 75 ? -0.559 -7.082 20.265 1.00 91.50 75 HIS A CA 1
ATOM 598 C C . HIS A 1 75 ? -0.953 -6.333 21.545 1.00 91.50 75 HIS A C 1
ATOM 600 O O . HIS A 1 75 ? -1.789 -6.827 22.297 1.00 91.50 75 HIS A O 1
ATOM 606 N N . ASP A 1 76 ? -0.429 -5.122 21.746 1.00 92.81 76 ASP A N 1
ATOM 607 C CA . ASP A 1 76 ? -0.769 -4.259 22.885 1.00 92.81 76 ASP A CA 1
ATOM 608 C C . ASP A 1 76 ? -2.258 -3.870 22.913 1.00 92.81 76 ASP A C 1
ATOM 610 O O . ASP A 1 76 ? -2.936 -4.021 23.934 1.00 92.81 76 ASP A O 1
ATOM 614 N N . VAL A 1 77 ? -2.814 -3.465 21.765 1.00 92.81 77 VAL A N 1
ATOM 615 C CA . VAL A 1 77 ? -4.246 -3.145 21.632 1.00 92.81 77 VAL A CA 1
ATOM 616 C C . VAL A 1 77 ? -5.117 -4.349 21.986 1.00 92.81 77 VAL A C 1
ATOM 618 O O . VAL A 1 77 ? -6.106 -4.204 22.708 1.00 92.81 77 VAL A O 1
ATOM 621 N N . ARG A 1 78 ? -4.737 -5.544 21.524 1.00 91.94 78 ARG A N 1
ATOM 622 C CA . ARG A 1 78 ? -5.445 -6.782 21.853 1.00 91.94 78 ARG A CA 1
ATOM 623 C C . ARG A 1 78 ? -5.368 -7.098 23.347 1.00 91.94 78 ARG A C 1
ATOM 625 O O . ARG A 1 78 ? -6.405 -7.339 23.955 1.00 91.94 78 ARG A O 1
ATOM 632 N N . GLN A 1 79 ? -4.177 -7.062 23.947 1.00 93.75 79 GLN A N 1
ATOM 633 C CA . GLN A 1 79 ? -4.022 -7.317 25.384 1.00 93.75 79 GLN A CA 1
ATOM 634 C C . GLN A 1 79 ? -4.829 -6.326 26.229 1.00 93.75 79 GLN A C 1
ATOM 636 O O . GLN A 1 79 ? -5.423 -6.705 27.238 1.00 93.75 79 GLN A O 1
ATOM 641 N N . THR A 1 80 ? -4.866 -5.061 25.814 1.00 93.50 80 THR A N 1
ATOM 642 C CA . THR A 1 80 ? -5.645 -4.019 26.488 1.00 93.50 80 THR A CA 1
ATOM 643 C C . THR A 1 80 ? -7.143 -4.306 26.403 1.00 93.50 80 THR A C 1
ATOM 645 O O . THR A 1 80 ? -7.842 -4.187 27.409 1.00 93.50 80 THR A O 1
ATOM 648 N N . ALA A 1 81 ? -7.634 -4.737 25.236 1.00 92.50 81 ALA A N 1
ATOM 649 C CA . ALA A 1 81 ? -9.030 -5.129 25.060 1.00 92.50 81 ALA A CA 1
ATOM 650 C C . ALA A 1 81 ? -9.396 -6.355 25.918 1.00 92.50 81 ALA A C 1
ATOM 652 O O . ALA A 1 81 ? -10.403 -6.321 26.625 1.00 92.50 81 ALA A O 1
ATOM 653 N N . ASP A 1 82 ? -8.544 -7.387 25.926 1.00 92.44 82 ASP A N 1
ATOM 654 C CA . ASP A 1 82 ? -8.733 -8.599 26.733 1.00 92.44 82 ASP A CA 1
ATOM 655 C C . ASP A 1 82 ? -8.806 -8.260 28.235 1.00 92.44 82 ASP A C 1
ATOM 657 O O . ASP A 1 82 ? -9.748 -8.659 28.923 1.00 92.44 82 ASP A O 1
ATOM 661 N N . ARG A 1 83 ? -7.857 -7.463 28.752 1.00 93.00 83 ARG A N 1
ATOM 662 C CA . ARG A 1 83 ? -7.842 -7.039 30.168 1.00 93.00 83 ARG A CA 1
ATOM 663 C C . ARG A 1 83 ? -9.085 -6.242 30.547 1.00 93.00 83 ARG A C 1
ATOM 665 O O . ARG A 1 83 ? -9.634 -6.450 31.627 1.00 93.00 83 ARG A O 1
ATOM 672 N N . LEU A 1 84 ? -9.525 -5.345 29.667 1.00 91.38 84 LEU A N 1
ATOM 673 C CA . LEU A 1 84 ? -10.700 -4.513 29.899 1.00 91.38 84 LEU A CA 1
ATOM 674 C C . LEU A 1 84 ? -11.970 -5.358 30.038 1.00 91.38 84 LEU A C 1
ATOM 676 O O . LEU A 1 84 ? -12.775 -5.114 30.934 1.00 91.38 84 LEU A O 1
ATOM 680 N N . VAL A 1 85 ? -12.127 -6.375 29.192 1.00 89.56 85 VAL A N 1
ATOM 681 C CA . VAL A 1 85 ? -13.296 -7.264 29.214 1.00 89.56 85 VAL A CA 1
ATOM 682 C C . VAL A 1 85 ? -13.262 -8.201 30.418 1.00 89.56 85 VAL A C 1
ATOM 684 O O . VAL A 1 85 ? -14.293 -8.388 31.058 1.00 89.56 85 VAL A O 1
ATOM 687 N N . VAL A 1 86 ? -12.091 -8.733 30.785 1.00 90.25 86 VAL A N 1
ATOM 688 C CA . VAL A 1 86 ? -11.934 -9.550 32.003 1.00 90.25 86 VAL A CA 1
ATOM 689 C C . VAL A 1 86 ? -12.269 -8.736 33.254 1.00 90.25 86 VAL A C 1
ATOM 691 O O . VAL A 1 86 ? -13.002 -9.213 34.116 1.00 90.25 86 VAL A O 1
ATOM 694 N N . HIS A 1 87 ? -11.792 -7.491 33.343 1.00 89.44 87 HIS A N 1
ATOM 695 C CA . HIS A 1 87 ? -12.122 -6.607 34.462 1.00 89.44 87 HIS A CA 1
ATOM 696 C C . HIS A 1 87 ? -13.628 -6.319 34.528 1.00 89.44 87 HIS A C 1
ATOM 698 O O . HIS A 1 87 ? -14.236 -6.447 35.591 1.00 89.44 87 HIS A O 1
ATOM 704 N N . LEU A 1 88 ? -14.248 -6.026 33.381 1.00 88.56 88 LEU A N 1
ATOM 705 C CA . LEU A 1 88 ? -15.688 -5.794 33.289 1.00 88.56 88 LEU A CA 1
ATOM 706 C C . LEU A 1 88 ? -16.499 -7.020 33.726 1.00 88.56 88 LEU A C 1
ATOM 708 O O . LEU A 1 88 ? -17.460 -6.865 34.475 1.00 88.56 88 LEU A O 1
ATOM 712 N N . ALA A 1 89 ? -16.087 -8.226 33.328 1.00 87.31 89 ALA A N 1
ATOM 713 C CA . ALA A 1 89 ? -16.754 -9.473 33.704 1.00 87.31 89 ALA A CA 1
ATOM 714 C C . ALA A 1 89 ? -16.755 -9.723 35.223 1.00 87.31 89 ALA A C 1
ATOM 716 O O . ALA A 1 89 ? -17.667 -10.361 35.737 1.00 87.31 89 ALA A O 1
ATOM 717 N N . THR A 1 90 ? -15.761 -9.204 35.956 1.00 86.06 90 THR A N 1
ATOM 718 C CA . THR A 1 90 ? -15.721 -9.306 37.428 1.00 86.06 90 THR A CA 1
ATOM 719 C C . THR A 1 90 ? -16.566 -8.253 38.149 1.00 86.06 90 THR A C 1
ATOM 721 O O . THR A 1 90 ? -16.891 -8.437 39.319 1.00 86.06 90 THR A O 1
ATOM 724 N N . GLN A 1 91 ? -16.912 -7.150 37.479 1.00 81.44 91 GLN A N 1
ATOM 725 C CA . GLN A 1 91 ? -17.576 -5.992 38.092 1.00 81.44 91 GLN A CA 1
ATOM 726 C C . GLN A 1 91 ? -19.031 -5.810 37.660 1.00 81.44 91 GLN A C 1
ATOM 728 O O . GLN A 1 91 ? -19.817 -5.213 38.393 1.00 81.44 91 GLN A O 1
ATOM 733 N N . SER A 1 92 ? -19.395 -6.278 36.467 1.00 77.75 92 SER A N 1
ATOM 734 C CA . SER A 1 92 ? -20.737 -6.124 35.908 1.00 77.75 92 SER A CA 1
ATOM 735 C C . SER A 1 92 ? -21.530 -7.420 36.003 1.00 77.75 92 SER A C 1
ATOM 737 O O . SER A 1 92 ? -21.051 -8.486 35.639 1.00 77.75 92 SER A O 1
ATOM 739 N N . ALA A 1 93 ? -22.784 -7.306 36.440 1.00 68.56 93 ALA A N 1
ATOM 740 C CA . ALA A 1 93 ? -23.733 -8.419 36.458 1.00 68.56 93 ALA A CA 1
ATOM 741 C C . ALA A 1 93 ? -24.322 -8.735 35.065 1.00 68.56 93 ALA A C 1
ATOM 743 O O . ALA A 1 93 ? -24.910 -9.795 34.868 1.00 68.56 93 ALA A O 1
ATOM 744 N N . SER A 1 94 ? -24.189 -7.814 34.103 1.00 75.69 94 SER A N 1
ATOM 745 C CA . SER A 1 94 ? -24.676 -7.960 32.728 1.00 75.69 94 SER A CA 1
ATOM 746 C C . SER A 1 94 ? -23.567 -8.499 31.808 1.00 75.69 94 SER A C 1
ATOM 748 O O . SER A 1 94 ? -22.475 -7.927 31.787 1.00 75.69 94 SER A O 1
ATOM 750 N N . PRO A 1 95 ? -23.826 -9.560 31.016 1.00 83.56 95 PRO A N 1
ATOM 751 C CA . PRO A 1 95 ? -22.839 -10.132 30.101 1.00 83.56 95 PRO A CA 1
ATOM 752 C C . PRO A 1 95 ? -22.834 -9.475 28.712 1.00 83.56 95 PRO A C 1
ATOM 754 O O . PRO A 1 95 ? -22.047 -9.872 27.861 1.00 83.56 95 PRO A O 1
ATOM 757 N N . ILE A 1 96 ? -23.666 -8.458 28.454 1.00 86.62 96 ILE A N 1
ATOM 758 C CA . ILE A 1 96 ? -23.928 -7.944 27.097 1.00 86.62 96 ILE A CA 1
ATOM 759 C C . ILE A 1 96 ? -22.636 -7.546 26.355 1.00 86.62 96 ILE A C 1
ATOM 761 O O . ILE A 1 96 ? -22.429 -7.920 25.197 1.00 86.62 96 ILE A O 1
ATOM 765 N N . VAL A 1 97 ? -21.751 -6.786 27.008 1.00 85.06 97 VAL A N 1
ATOM 766 C CA . VAL A 1 97 ? -20.484 -6.334 26.397 1.00 85.06 97 VAL A CA 1
ATOM 767 C C . VAL A 1 97 ? -19.480 -7.481 26.266 1.00 85.06 97 VAL A C 1
ATOM 769 O O . VAL A 1 97 ? -18.747 -7.543 25.277 1.00 85.06 97 VAL A O 1
ATOM 772 N N . VAL A 1 98 ? -19.460 -8.395 27.237 1.00 88.00 98 VAL A N 1
ATOM 773 C CA . VAL A 1 98 ? -18.576 -9.569 27.248 1.00 88.00 98 VAL A CA 1
ATOM 774 C C . VAL A 1 98 ? -18.945 -10.520 26.105 1.00 88.00 98 VAL A C 1
ATOM 776 O O . VAL A 1 98 ? -18.070 -10.940 25.347 1.00 88.00 98 VAL A O 1
ATOM 779 N N . ASP A 1 99 ? -20.239 -10.767 25.904 1.00 88.62 99 ASP A N 1
ATOM 780 C CA . ASP A 1 99 ? -20.769 -11.603 24.825 1.00 88.62 99 ASP A CA 1
ATOM 781 C C . ASP A 1 99 ? -20.503 -10.983 23.450 1.00 88.62 99 ASP A C 1
ATOM 783 O O . ASP A 1 99 ? -20.092 -11.671 22.508 1.00 88.62 99 ASP A O 1
ATOM 787 N N . PHE A 1 100 ? -20.673 -9.663 23.316 1.00 88.38 100 PHE A N 1
ATOM 788 C CA . PHE A 1 100 ? -20.310 -8.955 22.087 1.00 88.38 100 PHE A CA 1
ATOM 789 C C . PHE A 1 100 ? -18.810 -9.056 21.795 1.00 88.38 100 PHE A C 1
ATOM 791 O O . PHE A 1 100 ? -18.408 -9.281 20.647 1.00 88.38 100 PHE A O 1
ATOM 798 N N . TYR A 1 101 ? -17.975 -8.930 22.828 1.00 89.19 101 TYR A N 1
ATOM 799 C CA . TYR A 1 101 ? -16.537 -9.078 22.674 1.00 89.19 101 TYR A CA 1
ATOM 800 C C . TYR A 1 101 ? -16.174 -10.476 22.170 1.00 89.19 101 TYR A C 1
ATOM 802 O O . TYR A 1 101 ? -15.529 -10.599 21.126 1.00 89.19 101 TYR A O 1
ATOM 810 N N . ALA A 1 102 ? -16.650 -11.514 22.861 1.00 88.88 102 ALA A N 1
ATOM 811 C CA . ALA A 1 102 ? -16.367 -12.908 22.537 1.00 88.88 102 ALA A CA 1
ATOM 812 C C . ALA A 1 102 ? -16.861 -13.306 21.136 1.00 88.88 102 ALA A C 1
ATOM 814 O O . ALA A 1 102 ? -16.167 -14.018 20.412 1.00 88.88 102 ALA A O 1
ATOM 815 N N . SER A 1 103 ? -18.036 -12.819 20.728 1.00 88.50 103 SER A N 1
ATOM 816 C CA . SER A 1 103 ? -18.661 -13.197 19.453 1.00 88.50 103 SER A CA 1
ATOM 817 C C . SER A 1 103 ? -18.148 -12.422 18.236 1.00 88.50 103 SER A C 1
ATOM 819 O O . SER A 1 103 ? -18.145 -12.965 17.130 1.00 88.50 103 SER A O 1
ATOM 821 N N . ARG A 1 104 ? -17.752 -11.150 18.394 1.00 88.38 104 ARG A N 1
ATOM 822 C CA . ARG A 1 104 ? -17.406 -10.268 17.260 1.00 88.38 104 ARG A CA 1
ATOM 823 C C . ARG A 1 104 ? -16.010 -9.670 17.343 1.00 88.38 104 ARG A C 1
ATOM 825 O O . ARG A 1 104 ? -15.305 -9.637 16.333 1.00 88.38 104 ARG A O 1
ATOM 832 N N . LEU A 1 105 ? -15.611 -9.163 18.507 1.00 87.56 105 LEU A N 1
ATOM 833 C CA . LEU A 1 105 ? -14.363 -8.404 18.629 1.00 87.56 105 LEU A CA 1
ATOM 834 C C . LEU A 1 105 ? -13.132 -9.299 18.737 1.00 87.56 105 LEU A C 1
ATOM 836 O O . LEU A 1 105 ? -12.095 -8.935 18.189 1.00 87.56 105 LEU A O 1
ATOM 840 N N . VAL A 1 106 ? -13.247 -10.484 19.342 1.00 88.81 106 VAL A N 1
ATOM 841 C CA . VAL A 1 106 ? -12.158 -11.473 19.362 1.00 88.81 106 VAL A CA 1
ATOM 842 C C . VAL A 1 106 ? -11.717 -11.800 17.936 1.00 88.81 106 VAL A C 1
ATOM 844 O O . VAL A 1 106 ? -10.540 -11.652 17.613 1.00 88.81 106 VAL A O 1
ATOM 847 N N . GLU A 1 107 ? -12.643 -12.146 17.034 1.00 87.38 107 GLU A N 1
ATOM 848 C CA . GLU A 1 107 ? -12.272 -12.421 15.639 1.00 87.38 107 GLU A CA 1
ATOM 849 C C . GLU A 1 107 ? -11.619 -11.194 14.983 1.00 87.38 107 GLU A C 1
ATOM 851 O O . GLU A 1 107 ? -10.605 -11.323 14.301 1.00 87.38 107 GLU A O 1
ATOM 856 N N . PHE A 1 108 ? -12.141 -9.990 15.228 1.00 88.25 108 PHE A N 1
ATOM 857 C CA . PHE A 1 108 ? -11.575 -8.758 14.679 1.00 88.25 108 PHE A CA 1
ATOM 858 C C . PHE A 1 108 ? -10.139 -8.478 15.154 1.00 88.25 108 PHE A C 1
ATOM 860 O O . PHE A 1 108 ? -9.288 -8.111 14.340 1.00 88.25 108 PHE A O 1
ATOM 867 N N . PHE A 1 109 ? -9.846 -8.650 16.444 1.00 88.06 109 PHE A N 1
ATOM 868 C CA . PHE A 1 109 ? -8.514 -8.392 16.999 1.00 88.06 109 PHE A CA 1
ATOM 869 C C . PHE A 1 109 ? -7.501 -9.486 16.646 1.00 88.06 109 PHE A C 1
ATOM 871 O O . PHE A 1 109 ? -6.318 -9.186 16.490 1.00 88.06 109 PHE A O 1
ATOM 878 N N . PHE A 1 110 ? -7.939 -10.736 16.489 1.00 84.38 110 PHE A N 1
ATOM 879 C CA . PHE A 1 110 ? -7.051 -11.855 16.163 1.00 84.38 110 PHE A CA 1
ATOM 880 C C . PHE A 1 110 ? -6.802 -12.018 14.665 1.00 84.38 110 PHE A C 1
ATOM 882 O O . PHE A 1 110 ? -5.696 -12.384 14.263 1.00 84.38 110 PHE A O 1
ATOM 889 N N . ARG A 1 111 ? -7.822 -11.806 13.830 1.00 84.75 111 ARG A N 1
ATOM 890 C CA . ARG A 1 111 ? -7.745 -12.154 12.414 1.00 84.75 111 ARG A CA 1
ATOM 891 C C . ARG A 1 111 ? -6.939 -11.099 11.647 1.00 84.75 111 ARG A C 1
ATOM 893 O O . ARG A 1 111 ? -7.325 -9.923 11.643 1.00 84.75 111 ARG A O 1
ATOM 900 N N . PRO A 1 112 ? -5.862 -11.492 10.942 1.00 79.38 112 PRO A N 1
ATOM 901 C CA . PRO A 1 112 ? -5.183 -10.584 10.032 1.00 79.38 112 PRO A CA 1
ATOM 902 C C . PRO A 1 112 ? -6.125 -10.190 8.890 1.00 79.38 112 PRO A C 1
ATOM 904 O O . PRO A 1 112 ? -7.018 -10.944 8.487 1.00 79.38 112 PRO A O 1
ATOM 907 N N . ARG A 1 113 ? -5.935 -8.987 8.348 1.00 83.94 113 ARG A N 1
ATOM 908 C CA . ARG A 1 113 ? -6.691 -8.544 7.174 1.00 83.94 113 ARG A CA 1
ATOM 909 C C . ARG A 1 113 ? -6.316 -9.403 5.967 1.00 83.94 113 ARG A C 1
ATOM 911 O O . ARG A 1 113 ? -5.155 -9.733 5.762 1.00 83.94 113 ARG A O 1
ATOM 918 N N . GLY A 1 114 ? -7.306 -9.760 5.152 1.00 81.31 114 GLY A N 1
ATOM 919 C CA . GLY A 1 114 ? -7.056 -10.512 3.922 1.00 81.31 114 GLY A CA 1
ATOM 920 C C . GLY A 1 114 ? -6.273 -9.698 2.885 1.00 81.31 114 GLY A C 1
ATOM 921 O O . GLY A 1 114 ? -6.313 -8.469 2.890 1.00 81.31 114 GLY A O 1
ATOM 922 N N . MET A 1 115 ? -5.641 -10.387 1.931 1.00 76.69 115 MET A N 1
ATOM 923 C CA . MET A 1 115 ? -4.843 -9.792 0.841 1.00 76.69 115 MET A CA 1
ATOM 924 C C . MET A 1 115 ? -5.575 -8.672 0.076 1.00 76.69 115 MET A C 1
ATOM 926 O O . MET A 1 115 ? -4.981 -7.659 -0.285 1.00 76.69 115 MET A O 1
ATOM 930 N N . TRP A 1 116 ? -6.891 -8.801 -0.116 1.00 82.25 116 TRP A N 1
ATOM 931 C CA . TRP A 1 116 ? -7.717 -7.787 -0.784 1.00 82.25 116 TRP A CA 1
ATOM 932 C C . TRP A 1 116 ? -7.741 -6.434 -0.065 1.00 82.25 116 TRP A C 1
ATOM 934 O O . TRP A 1 116 ? -7.843 -5.394 -0.719 1.00 82.25 116 TRP A O 1
ATOM 944 N N . TYR A 1 117 ? -7.599 -6.433 1.261 1.00 85.38 117 TYR A N 1
ATOM 945 C CA . TYR A 1 117 ? -7.526 -5.207 2.048 1.00 85.38 117 TYR A CA 1
ATOM 946 C C . TYR A 1 117 ? -6.244 -4.419 1.747 1.00 85.38 117 TYR A C 1
ATOM 948 O O . TYR A 1 117 ? -6.294 -3.196 1.660 1.00 85.38 117 TYR A O 1
ATOM 956 N N . TYR A 1 118 ? -5.121 -5.098 1.486 1.00 82.12 118 TYR A N 1
ATOM 957 C CA . TYR A 1 118 ? -3.867 -4.447 1.082 1.00 82.12 118 TYR A CA 1
ATOM 958 C C . TYR A 1 118 ? -3.993 -3.737 -0.274 1.00 82.12 118 TYR A C 1
ATOM 960 O O . TYR A 1 118 ? -3.410 -2.674 -0.491 1.00 82.12 118 TYR A O 1
ATOM 968 N N . LEU A 1 119 ? -4.801 -4.287 -1.187 1.00 80.88 119 LEU A N 1
ATOM 969 C CA . LEU A 1 119 ? -5.064 -3.668 -2.489 1.00 80.88 119 LEU A CA 1
ATOM 970 C C . LEU A 1 119 ? -6.017 -2.473 -2.376 1.00 80.88 119 LEU A C 1
ATOM 972 O O . LEU A 1 119 ? -5.792 -1.432 -3.008 1.00 80.88 119 LEU A O 1
ATOM 976 N N . ARG A 1 120 ? -7.089 -2.624 -1.588 1.00 84.88 120 ARG A N 1
ATOM 977 C CA . ARG A 1 120 ? -8.120 -1.602 -1.369 1.00 84.88 120 ARG A CA 1
ATOM 978 C C . ARG A 1 120 ? -8.516 -1.547 0.114 1.00 84.88 120 ARG A C 1
ATOM 980 O O . ARG A 1 120 ? -9.478 -2.208 0.507 1.00 84.88 120 ARG A O 1
ATOM 987 N N . PRO A 1 121 ? -7.826 -0.723 0.921 1.00 84.81 121 PRO A N 1
ATOM 988 C CA . PRO A 1 121 ? -8.204 -0.510 2.313 1.00 84.81 121 PRO A CA 1
ATOM 989 C C . PRO A 1 121 ? -9.594 0.132 2.391 1.00 84.81 121 PRO A C 1
ATOM 991 O O . PRO A 1 121 ? -9.862 1.120 1.699 1.00 84.81 121 PRO A O 1
ATOM 994 N N . THR A 1 122 ? -10.488 -0.434 3.204 1.00 86.00 122 THR A N 1
ATOM 995 C CA . THR A 1 122 ? -11.878 0.031 3.349 1.00 86.00 122 THR A CA 1
ATOM 996 C C . THR A 1 122 ? -12.279 0.162 4.813 1.00 86.00 122 THR A C 1
ATOM 998 O O . THR A 1 122 ? -11.957 -0.689 5.632 1.00 86.00 122 THR A O 1
ATOM 1001 N N . ASN A 1 123 ? -13.083 1.181 5.124 1.00 85.12 123 ASN A N 1
ATOM 1002 C CA . ASN A 1 123 ? -13.538 1.450 6.496 1.00 85.12 123 ASN A CA 1
ATOM 1003 C C . ASN A 1 123 ? -14.879 0.758 6.815 1.00 85.12 123 ASN A C 1
ATOM 1005 O O . ASN A 1 123 ? -15.548 1.095 7.792 1.00 85.12 123 ASN A O 1
ATOM 1009 N N . THR A 1 124 ? -15.338 -0.164 5.964 1.00 87.44 124 THR A N 1
ATOM 1010 C CA . THR A 1 124 ? -16.671 -0.782 6.067 1.00 87.44 124 THR A CA 1
ATOM 1011 C C . THR A 1 124 ? -16.804 -1.628 7.326 1.00 87.44 124 THR A C 1
ATOM 1013 O O . THR A 1 124 ? -17.794 -1.485 8.043 1.00 87.44 124 THR A O 1
ATOM 1016 N N . LEU A 1 125 ? -15.796 -2.452 7.637 1.00 87.12 125 LEU A N 1
ATOM 1017 C CA . LEU A 1 125 ? -15.823 -3.289 8.835 1.00 87.12 125 LEU A CA 1
ATOM 1018 C C . LEU A 1 125 ? -15.787 -2.445 10.111 1.00 87.12 125 LEU A C 1
ATOM 1020 O O . LEU A 1 125 ? -16.602 -2.675 10.998 1.00 87.12 125 LEU A O 1
ATOM 1024 N N . ARG A 1 126 ? -14.910 -1.433 10.174 1.00 90.38 126 ARG A N 1
ATOM 1025 C CA . ARG A 1 126 ? -14.868 -0.478 11.291 1.00 90.38 126 ARG A CA 1
ATOM 1026 C C . ARG A 1 126 ? -16.229 0.172 11.503 1.00 90.38 126 ARG A C 1
ATOM 1028 O O . ARG A 1 126 ? -16.751 0.141 12.609 1.00 90.38 126 ARG A O 1
ATOM 1035 N N . ARG A 1 127 ? -16.845 0.705 10.442 1.00 91.25 127 ARG A N 1
ATOM 1036 C CA . ARG A 1 127 ? -18.176 1.331 10.523 1.00 91.25 127 ARG A CA 1
ATOM 1037 C C . ARG A 1 127 ? -19.252 0.366 11.017 1.00 91.25 127 ARG A C 1
ATOM 1039 O O . ARG A 1 127 ? -20.104 0.783 11.794 1.00 91.25 127 ARG A O 1
ATOM 1046 N N . LYS A 1 128 ? -19.213 -0.897 10.580 1.00 92.56 128 LYS A N 1
ATOM 1047 C CA . LYS A 1 128 ? -20.145 -1.937 11.031 1.00 92.56 128 LYS A CA 1
ATOM 1048 C C . LYS A 1 128 ? -19.979 -2.218 12.528 1.00 92.56 128 LYS A C 1
ATOM 1050 O O . LYS A 1 128 ? -20.954 -2.108 13.262 1.00 92.56 128 LYS A O 1
ATOM 1055 N N . LEU A 1 129 ? -18.753 -2.485 12.980 1.00 90.94 129 LEU A N 1
ATOM 1056 C CA . LEU A 1 129 ? -18.460 -2.753 14.394 1.00 90.94 129 LEU A CA 1
ATOM 1057 C C . LEU A 1 129 ? -18.809 -1.560 15.288 1.00 90.94 129 LEU A C 1
ATOM 1059 O O . LEU A 1 129 ? -19.419 -1.737 16.335 1.00 90.94 129 LEU A O 1
ATOM 1063 N N . GLN A 1 130 ? -18.500 -0.341 14.844 1.00 93.12 130 GLN A N 1
ATOM 1064 C CA . GLN A 1 130 ? -18.860 0.883 15.560 1.00 93.12 130 GLN A CA 1
ATOM 1065 C C . GLN A 1 130 ? -20.380 1.084 15.654 1.00 93.12 130 GLN A C 1
ATOM 1067 O O . GLN A 1 130 ? -20.891 1.515 16.687 1.00 93.12 130 GLN A O 1
ATOM 1072 N N . ALA A 1 131 ? -21.131 0.759 14.597 1.00 92.94 131 ALA A N 1
ATOM 1073 C CA . ALA A 1 131 ? -22.591 0.843 14.612 1.00 92.94 131 ALA A CA 1
ATOM 1074 C C . ALA A 1 131 ? -23.225 -0.202 15.548 1.00 92.94 131 ALA A C 1
ATOM 1076 O O . ALA A 1 131 ? -24.148 0.128 16.298 1.00 92.94 131 ALA A O 1
ATOM 1077 N N . GLU A 1 132 ? -22.715 -1.436 15.538 1.00 92.00 132 GLU A N 1
ATOM 1078 C CA . GLU A 1 132 ? -23.150 -2.504 16.446 1.00 92.00 132 GLU A CA 1
ATOM 1079 C C . GLU A 1 132 ? -22.846 -2.135 17.906 1.00 92.00 132 GLU A C 1
ATOM 1081 O O . GLU A 1 132 ? -23.753 -2.133 18.741 1.00 92.00 132 GLU A O 1
ATOM 1086 N N . LEU A 1 133 ? -21.621 -1.684 18.194 1.00 91.50 133 LEU A N 1
ATOM 1087 C CA . LEU A 1 133 ? -21.210 -1.249 19.530 1.00 91.50 133 LEU A CA 1
ATOM 1088 C C . LEU A 1 133 ? -22.051 -0.066 20.034 1.00 91.50 133 LEU A C 1
ATOM 1090 O O . LEU A 1 133 ? -22.498 -0.061 21.179 1.00 91.50 133 LEU A O 1
ATOM 1094 N N . LYS A 1 134 ? -22.343 0.916 19.170 1.00 92.06 134 LYS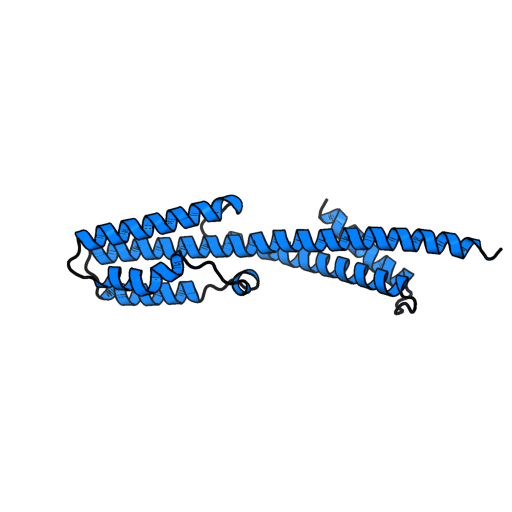 A N 1
ATOM 1095 C CA . LYS A 1 134 ? -23.225 2.049 19.502 1.00 92.06 134 LYS A CA 1
ATOM 1096 C C . LYS A 1 134 ? -24.654 1.605 19.822 1.00 92.06 134 LYS A C 1
ATOM 1098 O O . LYS A 1 134 ? -25.310 2.242 20.645 1.00 92.06 134 LYS A O 1
ATOM 1103 N N . THR A 1 135 ? -25.141 0.560 19.157 1.00 91.56 135 THR A N 1
ATOM 1104 C CA . THR A 1 135 ? -26.480 0.007 19.394 1.00 91.56 135 THR A CA 1
ATOM 1105 C C . THR A 1 135 ? -26.537 -0.665 20.759 1.00 91.56 135 THR A C 1
ATOM 1107 O O . THR A 1 135 ? -27.425 -0.354 21.548 1.00 91.56 135 THR A O 1
ATOM 1110 N N . ILE A 1 136 ? -25.544 -1.500 21.064 1.00 89.25 136 ILE A N 1
ATOM 1111 C CA . ILE A 1 136 ? -25.440 -2.224 22.334 1.00 89.25 136 ILE A CA 1
ATOM 1112 C C . ILE A 1 136 ? -25.267 -1.266 23.514 1.00 89.25 136 ILE A C 1
ATOM 1114 O O . ILE A 1 136 ? -25.964 -1.401 24.517 1.00 89.25 136 ILE A O 1
ATOM 1118 N N . ARG A 1 137 ? -24.436 -0.226 23.359 1.00 89.50 137 ARG A N 1
ATOM 1119 C CA . ARG A 1 137 ? -24.162 0.776 24.403 1.00 89.50 137 ARG A CA 1
ATOM 1120 C C . ARG A 1 137 ? -25.424 1.421 24.991 1.00 89.50 137 ARG A C 1
ATOM 1122 O O . ARG A 1 137 ? -25.388 1.875 26.127 1.00 89.50 137 ARG A O 1
ATOM 1129 N N . ARG A 1 138 ? -26.535 1.476 24.244 1.00 87.69 138 ARG A N 1
ATOM 1130 C CA . ARG A 1 138 ? -27.818 2.034 24.718 1.00 87.69 138 ARG A CA 1
ATOM 1131 C C . ARG A 1 138 ? -28.481 1.207 25.821 1.00 87.69 138 ARG A C 1
ATOM 1133 O O . ARG A 1 138 ? -29.323 1.744 26.529 1.00 87.69 138 ARG A O 1
ATOM 1140 N N . TYR A 1 139 ? -28.120 -0.067 25.937 1.00 86.81 139 TYR A N 1
ATOM 1141 C CA . TYR A 1 139 ? -28.692 -1.021 26.889 1.00 86.81 139 TYR A CA 1
ATOM 1142 C C . TYR A 1 139 ? -27.714 -1.381 28.018 1.00 86.81 139 TYR A C 1
ATOM 1144 O O . TYR A 1 139 ? -28.042 -2.179 28.887 1.00 86.81 139 TYR A O 1
ATOM 1152 N N . CYS A 1 140 ? -26.517 -0.793 27.994 1.00 85.81 140 CYS A N 1
ATOM 1153 C CA . CYS A 1 140 ? -25.445 -1.026 28.951 1.00 85.81 140 CYS A CA 1
ATOM 1154 C C . CYS A 1 140 ? -25.601 -0.165 30.213 1.00 85.81 140 CYS A C 1
ATOM 1156 O O . CYS A 1 140 ? -25.992 1.005 30.139 1.00 85.81 140 CYS A O 1
ATOM 1158 N N . SER A 1 141 ? -25.190 -0.719 31.352 1.00 86.44 141 SER A N 1
ATOM 1159 C CA . SER A 1 141 ? -24.962 0.017 32.604 1.00 86.44 141 SER A CA 1
ATOM 1160 C C . SER A 1 141 ? -23.830 1.052 32.472 1.00 86.44 141 SER A C 1
ATOM 1162 O O . SER A 1 141 ? -23.066 1.036 31.509 1.00 86.44 141 SER A O 1
ATOM 1164 N N . GLU A 1 142 ? -23.682 1.962 33.436 1.00 85.56 142 GLU A N 1
ATOM 1165 C CA . GLU A 1 142 ? -22.671 3.035 33.387 1.00 85.56 142 GLU A CA 1
ATOM 1166 C C . GLU A 1 142 ? -21.221 2.502 33.303 1.00 85.56 142 GLU A C 1
ATOM 1168 O O . GLU A 1 142 ? -20.400 3.004 32.525 1.00 85.56 142 GLU A O 1
ATOM 1173 N N . ALA A 1 143 ? -20.924 1.410 34.018 1.00 83.44 143 ALA A N 1
ATOM 1174 C CA . ALA A 1 143 ? -19.634 0.719 33.943 1.00 83.44 143 ALA A CA 1
ATOM 1175 C C . ALA A 1 143 ? -19.385 0.114 32.546 1.00 83.44 143 ALA A C 1
ATOM 1177 O O . ALA A 1 143 ? -18.324 0.309 31.944 1.00 83.44 143 ALA A O 1
ATOM 1178 N N . GLU A 1 144 ? -20.390 -0.553 31.975 1.00 85.75 144 GLU A N 1
ATOM 1179 C CA . GLU A 1 144 ? -20.331 -1.120 30.624 1.00 85.75 144 GLU A CA 1
ATOM 1180 C C . GLU A 1 144 ? -20.249 -0.042 29.533 1.00 85.75 144 GLU A C 1
ATOM 1182 O O . GLU A 1 144 ? -19.594 -0.242 28.509 1.00 85.75 144 GLU A O 1
ATOM 1187 N N . GLN A 1 145 ? -20.875 1.120 29.732 1.00 89.75 145 GLN A N 1
ATOM 1188 C CA . GLN A 1 145 ? -20.786 2.245 28.799 1.00 89.75 145 GLN A CA 1
ATOM 1189 C C . GLN A 1 145 ? -19.358 2.791 28.719 1.00 89.75 145 GLN A C 1
ATOM 1191 O O . GLN A 1 145 ? -18.866 3.060 27.616 1.00 89.75 145 GLN A O 1
ATOM 1196 N N . THR A 1 146 ? -18.676 2.890 29.862 1.00 89.94 146 THR A N 1
ATOM 1197 C CA . THR A 1 146 ? -17.261 3.283 29.928 1.00 89.94 146 THR A CA 1
ATOM 1198 C C . THR A 1 146 ? -16.382 2.264 29.200 1.00 89.94 146 THR A C 1
ATOM 1200 O O . THR A 1 146 ? -15.563 2.634 28.354 1.00 89.94 146 THR A O 1
ATOM 1203 N N . ALA A 1 147 ? -16.615 0.969 29.431 1.00 89.31 147 ALA A N 1
ATOM 1204 C CA . ALA A 1 147 ? -15.936 -0.108 28.711 1.00 89.31 147 ALA A CA 1
ATOM 1205 C C . ALA A 1 147 ? -16.180 -0.052 27.190 1.00 89.31 147 ALA A C 1
ATOM 1207 O O . ALA A 1 147 ? -15.234 -0.161 26.407 1.00 89.31 147 ALA A O 1
ATOM 1208 N N . CYS A 1 148 ? -17.418 0.198 26.752 1.00 91.12 148 CYS A N 1
ATOM 1209 C CA . CYS A 1 148 ? -17.755 0.368 25.336 1.00 91.12 148 CYS A CA 1
ATOM 1210 C C . CYS A 1 148 ? -17.008 1.547 24.700 1.00 91.12 148 CYS A C 1
ATOM 1212 O O . CYS A 1 148 ? -16.565 1.452 23.555 1.00 91.12 148 CYS A O 1
ATOM 1214 N N . GLN A 1 149 ? -16.847 2.662 25.415 1.00 92.50 149 GLN A N 1
ATOM 1215 C CA . GLN A 1 149 ? -16.116 3.823 24.904 1.00 92.50 149 GLN A CA 1
ATOM 1216 C C . GLN A 1 149 ? -14.623 3.514 24.705 1.00 92.50 149 GLN A C 1
ATOM 1218 O O . GLN A 1 149 ? -14.032 3.883 23.682 1.00 92.50 149 GLN A O 1
ATOM 1223 N N . SER A 1 150 ? -14.024 2.783 25.643 1.00 92.75 150 SER A N 1
ATOM 1224 C CA . SER A 1 150 ? -12.644 2.310 25.527 1.00 92.75 150 SER A CA 1
ATOM 1225 C C . SER A 1 150 ? -12.483 1.306 24.383 1.00 92.75 150 SER A C 1
ATOM 1227 O O . SER A 1 150 ? -11.592 1.473 23.551 1.00 92.75 150 SER A O 1
ATOM 1229 N N . LEU A 1 151 ? -13.390 0.328 24.252 1.00 92.62 151 LEU A N 1
ATOM 1230 C CA . LEU A 1 151 ? -13.394 -0.624 23.131 1.00 92.62 151 LEU A CA 1
ATOM 1231 C C . LEU A 1 151 ? -13.546 0.080 21.778 1.00 92.62 151 LEU A C 1
ATOM 1233 O O . LEU A 1 151 ? -12.831 -0.255 20.838 1.00 92.62 151 LEU A O 1
ATOM 1237 N N . SER A 1 152 ? -14.407 1.096 21.682 1.00 93.44 152 SER A N 1
ATOM 1238 C CA . SER A 1 152 ? -14.538 1.928 20.478 1.00 93.44 152 SER A CA 1
ATOM 1239 C C . SER A 1 152 ? -13.204 2.566 20.087 1.00 93.44 152 SER A C 1
ATOM 1241 O O . SER A 1 152 ? -12.832 2.563 18.914 1.00 93.44 152 SER A O 1
ATOM 1243 N N . THR A 1 153 ? -12.470 3.098 21.065 1.00 93.88 153 THR A N 1
ATOM 1244 C CA . THR A 1 153 ? -11.155 3.711 20.828 1.00 93.88 153 THR A CA 1
ATOM 1245 C C . THR A 1 153 ? -10.139 2.670 20.356 1.00 93.88 153 THR A C 1
ATOM 1247 O O . THR A 1 153 ? -9.396 2.927 19.412 1.00 93.88 153 THR A O 1
ATOM 1250 N N . LEU A 1 154 ? -10.144 1.471 20.947 1.00 93.56 154 LEU A N 1
ATOM 1251 C CA . LEU A 1 154 ? -9.266 0.368 20.543 1.00 93.56 154 LEU A CA 1
ATOM 1252 C C . LEU A 1 154 ? -9.585 -0.152 19.131 1.00 93.56 154 LEU A C 1
ATOM 1254 O O . LEU A 1 154 ? -8.661 -0.448 18.376 1.00 93.56 154 LEU A O 1
ATOM 1258 N N . ILE A 1 155 ? -10.865 -0.224 18.746 1.00 93.19 155 ILE A N 1
ATOM 1259 C CA . ILE A 1 155 ? -11.290 -0.608 17.387 1.00 93.19 155 ILE A CA 1
ATOM 1260 C C . ILE A 1 155 ? -10.770 0.395 16.359 1.00 93.19 155 ILE A C 1
ATOM 1262 O O . ILE A 1 155 ? -10.211 -0.011 15.340 1.00 93.19 155 ILE A O 1
ATOM 1266 N N . ASP A 1 156 ? -10.939 1.690 16.633 1.00 91.88 156 ASP A N 1
ATOM 1267 C CA . ASP A 1 156 ? -10.450 2.759 15.763 1.00 91.88 156 ASP A CA 1
ATOM 1268 C C . ASP A 1 156 ? -8.929 2.701 15.625 1.00 91.88 156 ASP A C 1
ATOM 1270 O O . ASP A 1 156 ? -8.412 2.695 14.509 1.00 91.88 156 ASP A O 1
ATOM 1274 N N . ARG A 1 157 ? -8.223 2.556 16.750 1.00 92.31 157 ARG A N 1
ATOM 1275 C CA . ARG A 1 157 ? -6.762 2.468 16.788 1.00 92.31 157 ARG A CA 1
ATOM 1276 C C . ARG A 1 157 ? -6.236 1.267 15.997 1.00 92.31 157 ARG A C 1
ATOM 1278 O O . ARG A 1 157 ? -5.318 1.399 15.193 1.00 92.31 157 ARG A O 1
ATOM 1285 N N . ARG A 1 158 ? -6.857 0.097 16.172 1.00 91.56 158 ARG A N 1
ATOM 1286 C CA . ARG A 1 158 ? -6.519 -1.126 15.428 1.00 91.56 158 ARG A CA 1
ATOM 1287 C C . ARG A 1 158 ? -6.748 -0.947 13.926 1.00 91.56 158 ARG A C 1
ATOM 1289 O O . ARG A 1 158 ? -5.916 -1.369 13.127 1.00 91.56 158 ARG A O 1
ATOM 1296 N N . ASP A 1 159 ? -7.873 -0.357 13.525 1.00 91.69 159 ASP A N 1
ATOM 1297 C CA . ASP A 1 159 ? -8.187 -0.141 12.107 1.00 91.69 159 ASP A CA 1
ATOM 1298 C C . ASP A 1 159 ? -7.224 0.850 11.440 1.00 91.69 159 ASP A C 1
ATOM 1300 O O . ASP A 1 159 ? -6.761 0.598 10.326 1.00 91.69 159 ASP A O 1
ATOM 1304 N N . ASP A 1 160 ? -6.866 1.927 12.144 1.00 91.75 160 ASP A N 1
ATOM 1305 C CA . ASP A 1 160 ? -5.885 2.902 11.670 1.00 91.75 160 ASP A CA 1
ATOM 1306 C C . ASP A 1 160 ? -4.512 2.220 11.466 1.00 91.75 160 ASP A C 1
ATOM 1308 O O . ASP A 1 160 ? -3.905 2.367 10.402 1.00 91.75 160 ASP A O 1
ATOM 1312 N N . MET A 1 161 ? -4.064 1.370 12.402 1.00 91.94 161 MET A N 1
ATOM 1313 C CA 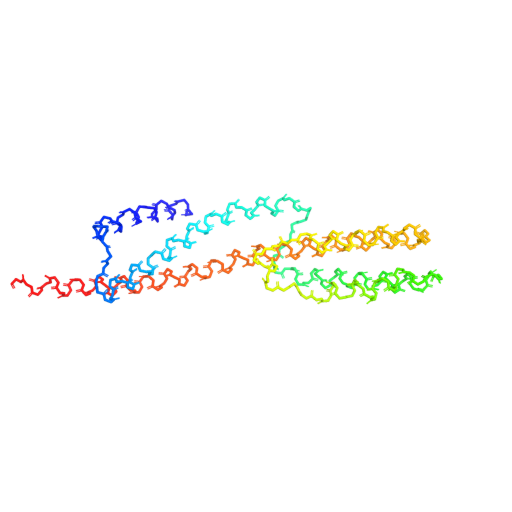. MET A 1 161 ? -2.831 0.571 12.256 1.00 91.94 161 MET A CA 1
ATOM 1314 C C . MET A 1 161 ? -2.853 -0.345 11.024 1.00 91.94 161 MET A C 1
ATOM 1316 O O . MET A 1 161 ? -1.877 -0.410 10.275 1.00 91.94 161 MET A O 1
ATOM 1320 N N . ASP A 1 162 ? -3.967 -1.031 10.770 1.00 91.06 162 ASP A N 1
ATOM 1321 C CA . ASP A 1 162 ? -4.118 -1.869 9.576 1.00 91.06 162 ASP A CA 1
ATOM 1322 C C . ASP A 1 162 ? -4.073 -1.071 8.283 1.00 91.06 162 ASP A C 1
ATOM 1324 O O . ASP A 1 162 ? -3.527 -1.527 7.276 1.00 91.06 162 ASP A O 1
ATOM 1328 N N . TYR A 1 163 ? -4.680 0.111 8.291 1.00 91.25 163 TYR A N 1
ATOM 1329 C CA . TYR A 1 163 ? -4.661 1.005 7.148 1.00 91.25 163 TYR A CA 1
ATOM 1330 C C . TYR A 1 163 ? -3.237 1.506 6.862 1.00 91.25 163 TYR A C 1
ATOM 1332 O O . TYR A 1 163 ? -2.812 1.516 5.702 1.00 91.25 163 TYR A O 1
ATOM 1340 N N . HIS A 1 164 ? -2.479 1.859 7.908 1.00 91.75 164 HIS A N 1
ATOM 1341 C CA . HIS A 1 164 ? -1.061 2.215 7.804 1.00 91.75 164 HIS A CA 1
ATOM 1342 C C . HIS A 1 164 ? -0.233 1.075 7.211 1.00 91.75 164 HIS A C 1
ATOM 1344 O O . HIS A 1 164 ? 0.473 1.290 6.222 1.00 91.75 164 HIS A O 1
ATOM 1350 N N . GLU A 1 165 ? -0.364 -0.138 7.756 1.00 91.31 165 GLU A N 1
ATOM 1351 C CA . GLU A 1 165 ? 0.366 -1.311 7.269 1.00 91.31 165 GLU A CA 1
ATOM 1352 C C . GLU A 1 165 ? 0.048 -1.588 5.799 1.00 91.31 165 GLU A C 1
ATOM 1354 O O . GLU A 1 165 ? 0.954 -1.802 4.994 1.00 91.31 165 GLU A O 1
ATOM 1359 N N . ALA A 1 166 ? -1.231 -1.525 5.419 1.00 91.88 166 ALA A N 1
ATOM 1360 C CA . ALA A 1 166 ? -1.656 -1.780 4.051 1.00 91.88 166 ALA A CA 1
ATOM 1361 C C . ALA A 1 166 ? -1.033 -0.793 3.052 1.00 91.88 166 ALA A C 1
ATOM 1363 O O . ALA A 1 166 ? -0.516 -1.196 2.006 1.00 91.88 166 ALA A O 1
ATOM 1364 N N . LEU A 1 167 ? -1.047 0.504 3.370 1.00 91.69 167 LEU A N 1
ATOM 1365 C CA . LEU A 1 167 ? -0.503 1.531 2.481 1.00 91.69 167 LEU A CA 1
ATOM 1366 C C . LEU A 1 167 ? 1.028 1.534 2.433 1.00 91.6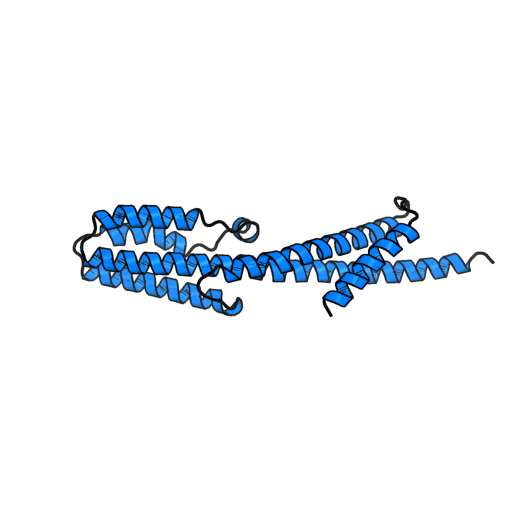9 167 LEU A C 1
ATOM 1368 O O . LEU A 1 167 ? 1.603 1.651 1.347 1.00 91.69 167 LEU A O 1
ATOM 1372 N N . GLN A 1 168 ? 1.695 1.391 3.578 1.00 91.50 168 GLN A N 1
ATOM 1373 C CA . GLN A 1 168 ? 3.157 1.316 3.639 1.00 91.50 168 GLN A CA 1
ATOM 1374 C C . GLN A 1 168 ? 3.669 0.023 2.986 1.00 91.50 168 GLN A C 1
ATOM 1376 O O . GLN A 1 168 ? 4.613 0.063 2.196 1.00 91.50 168 GLN A O 1
ATOM 1381 N N . GLY A 1 169 ? 2.999 -1.108 3.222 1.00 90.44 169 GLY A N 1
ATOM 1382 C CA . GLY A 1 169 ? 3.295 -2.385 2.573 1.00 90.44 169 GLY A CA 1
ATOM 1383 C C . GLY A 1 169 ? 3.149 -2.309 1.053 1.00 90.44 169 GLY A C 1
ATOM 1384 O O . GLY A 1 169 ? 4.012 -2.792 0.325 1.00 90.44 169 GLY A O 1
ATOM 1385 N N . LYS A 1 170 ? 2.123 -1.608 0.554 1.00 91.12 170 LYS A N 1
ATOM 1386 C CA . LYS A 1 170 ? 1.946 -1.357 -0.883 1.00 91.12 170 LYS A CA 1
ATOM 1387 C C . LYS A 1 170 ? 3.110 -0.575 -1.500 1.00 91.12 170 LYS A C 1
ATOM 1389 O O . LYS A 1 170 ? 3.533 -0.908 -2.605 1.00 91.12 170 LYS A O 1
ATOM 1394 N N . LEU A 1 171 ? 3.633 0.442 -0.808 1.00 90.88 171 LEU A N 1
ATOM 1395 C CA . LEU A 1 171 ? 4.818 1.184 -1.263 1.00 90.88 171 LEU A CA 1
ATOM 1396 C C . LEU A 1 171 ? 6.058 0.286 -1.310 1.00 90.88 171 LEU A C 1
ATOM 1398 O O . LEU A 1 171 ? 6.771 0.292 -2.312 1.00 90.88 171 LEU A O 1
ATOM 1402 N N . LYS A 1 172 ? 6.283 -0.510 -0.257 1.00 91.75 172 LYS A N 1
ATOM 1403 C CA . LYS A 1 172 ? 7.415 -1.447 -0.180 1.00 91.75 172 LYS A CA 1
ATOM 1404 C C . LYS A 1 172 ? 7.348 -2.508 -1.287 1.00 91.75 172 LYS A C 1
ATOM 1406 O O . LYS A 1 172 ? 8.340 -2.736 -1.973 1.00 91.75 172 LYS A O 1
ATOM 1411 N N . LEU A 1 173 ? 6.172 -3.098 -1.514 1.00 91.88 173 LEU A N 1
ATOM 1412 C CA . LEU A 1 173 ? 5.958 -4.095 -2.567 1.00 91.88 173 LEU A CA 1
ATOM 1413 C C . LEU A 1 173 ? 6.156 -3.503 -3.967 1.00 91.88 173 LEU A C 1
ATOM 1415 O O . LEU A 1 173 ? 6.821 -4.113 -4.800 1.00 91.88 173 LEU A O 1
ATOM 1419 N N . TRP A 1 174 ? 5.610 -2.311 -4.228 1.00 94.25 174 TRP A N 1
ATOM 1420 C CA . TRP A 1 174 ? 5.818 -1.630 -5.506 1.00 94.25 174 TRP A CA 1
ATOM 1421 C C . TRP A 1 174 ? 7.304 -1.381 -5.776 1.00 94.25 174 TRP A C 1
ATOM 1423 O O . TRP A 1 174 ? 7.770 -1.672 -6.876 1.00 94.25 174 TRP A O 1
ATOM 1433 N N . LEU A 1 175 ? 8.041 -0.883 -4.779 1.00 93.44 175 LEU A N 1
ATOM 1434 C CA . LEU A 1 175 ? 9.470 -0.617 -4.914 1.00 93.44 175 LEU A CA 1
ATOM 1435 C C . LEU A 1 175 ? 10.233 -1.899 -5.272 1.00 93.44 175 LEU A C 1
ATOM 1437 O O . LEU A 1 175 ? 11.047 -1.884 -6.189 1.00 93.44 175 LEU A O 1
ATOM 1441 N N . PHE A 1 176 ? 9.922 -3.012 -4.603 1.00 95.56 176 PHE A N 1
ATOM 1442 C CA . PHE A 1 176 ? 10.533 -4.311 -4.886 1.00 95.56 176 PHE A CA 1
ATOM 1443 C C . PHE A 1 176 ? 10.284 -4.771 -6.331 1.00 95.56 176 PHE A C 1
ATOM 1445 O O . PHE A 1 176 ? 11.225 -5.130 -7.041 1.00 95.56 176 PHE A O 1
ATOM 1452 N N . VAL A 1 177 ? 9.031 -4.700 -6.795 1.00 94.94 177 VAL A N 1
ATOM 1453 C CA . VAL A 1 177 ? 8.662 -5.069 -8.172 1.00 94.94 177 VAL A CA 1
ATOM 1454 C C . VAL A 1 177 ? 9.346 -4.157 -9.192 1.00 94.94 177 VAL A C 1
ATOM 1456 O O . VAL A 1 177 ? 9.905 -4.646 -10.171 1.00 94.94 177 VAL A O 1
ATOM 1459 N N . HIS A 1 178 ? 9.337 -2.842 -8.962 1.00 95.69 178 HIS A N 1
ATOM 1460 C CA . HIS A 1 178 ? 9.958 -1.875 -9.866 1.00 95.69 178 HIS A CA 1
ATOM 1461 C C . HIS A 1 178 ? 11.468 -2.112 -9.988 1.00 95.69 178 HIS A C 1
ATOM 1463 O O . HIS A 1 178 ? 11.993 -2.151 -11.097 1.00 95.69 178 HIS A O 1
ATOM 1469 N N . ILE A 1 179 ? 12.155 -2.355 -8.867 1.00 95.31 179 ILE A N 1
ATOM 1470 C CA . ILE A 1 179 ? 13.587 -2.669 -8.862 1.00 95.31 179 ILE A CA 1
ATOM 1471 C C . ILE A 1 179 ? 13.863 -3.959 -9.651 1.00 95.31 179 ILE A C 1
ATOM 1473 O O . ILE A 1 179 ? 14.731 -3.958 -10.524 1.00 95.31 179 ILE A O 1
ATOM 1477 N N . GLY A 1 180 ? 13.100 -5.034 -9.424 1.00 96.44 180 GLY A N 1
ATOM 1478 C CA . GLY A 1 180 ? 13.259 -6.285 -10.179 1.00 96.44 180 GLY A CA 1
ATOM 1479 C C . GLY A 1 180 ? 13.101 -6.100 -11.695 1.00 96.44 180 GLY A C 1
ATOM 1480 O O . GLY A 1 180 ? 13.894 -6.629 -12.480 1.00 96.44 180 GLY A O 1
ATOM 1481 N N . LEU A 1 181 ? 12.133 -5.278 -12.112 1.00 96.19 181 LEU A N 1
ATOM 1482 C CA . LEU A 1 181 ? 11.945 -4.906 -13.516 1.00 96.19 181 LEU A CA 1
ATOM 1483 C C . LEU A 1 181 ? 13.133 -4.100 -14.063 1.00 96.19 181 LEU A C 1
ATOM 1485 O O . LEU A 1 181 ? 13.616 -4.414 -15.149 1.00 96.19 181 LEU A O 1
ATOM 1489 N N . THR A 1 182 ? 13.658 -3.128 -13.306 1.00 95.31 182 THR A N 1
ATOM 1490 C CA . THR A 1 182 ? 14.827 -2.339 -13.743 1.00 95.31 182 THR A CA 1
ATOM 1491 C C . THR A 1 182 ? 16.077 -3.195 -13.936 1.00 95.31 182 THR A C 1
ATOM 1493 O O . THR A 1 182 ? 16.778 -3.011 -14.927 1.00 95.31 182 THR A O 1
ATOM 1496 N N . TYR A 1 183 ? 16.338 -4.169 -13.057 1.00 96.25 183 TYR A N 1
ATOM 1497 C CA . TYR A 1 183 ? 17.469 -5.088 -13.227 1.00 96.25 183 TYR A CA 1
ATOM 1498 C C . TYR A 1 183 ? 17.310 -5.953 -14.475 1.00 96.25 183 TYR A C 1
ATOM 1500 O O . TYR A 1 183 ? 18.247 -6.078 -15.261 1.00 96.25 183 TYR A O 1
ATOM 1508 N N . SER A 1 184 ? 16.110 -6.496 -14.686 1.00 95.75 184 SER A N 1
ATOM 1509 C CA . SER A 1 184 ? 15.797 -7.285 -15.882 1.00 95.75 184 SER A CA 1
ATOM 1510 C C . SER A 1 184 ? 16.007 -6.459 -17.156 1.00 95.75 184 SER A C 1
ATOM 1512 O O . SER A 1 184 ? 16.650 -6.921 -18.096 1.00 95.75 184 SER A O 1
ATOM 1514 N N . LEU A 1 185 ? 15.538 -5.206 -17.157 1.00 95.06 185 LEU A N 1
ATOM 1515 C CA . LEU A 1 185 ? 15.727 -4.267 -18.259 1.00 95.06 185 LEU A CA 1
ATOM 1516 C C . LEU A 1 185 ? 17.211 -3.997 -18.535 1.00 95.06 185 LEU A C 1
ATOM 1518 O O . LEU A 1 185 ? 17.620 -4.057 -19.687 1.00 95.06 185 LEU A O 1
ATOM 1522 N N . ILE A 1 186 ? 18.020 -3.729 -17.505 1.00 95.12 186 ILE A N 1
ATOM 1523 C CA . ILE A 1 186 ? 19.458 -3.452 -17.665 1.00 95.12 186 ILE A CA 1
ATOM 1524 C C . ILE A 1 186 ? 20.184 -4.652 -18.283 1.00 95.12 186 ILE A C 1
ATOM 1526 O O . ILE A 1 186 ? 20.993 -4.473 -19.195 1.00 95.12 186 ILE A O 1
ATOM 1530 N N . ILE A 1 187 ? 19.885 -5.871 -17.825 1.00 95.94 187 ILE A N 1
ATOM 1531 C CA . ILE A 1 187 ? 20.508 -7.099 -18.340 1.00 95.94 187 ILE A CA 1
ATOM 1532 C C . ILE A 1 187 ? 20.183 -7.280 -19.827 1.00 95.94 187 ILE A C 1
ATOM 1534 O O . ILE A 1 187 ? 21.092 -7.439 -20.643 1.00 95.94 187 ILE A O 1
ATOM 1538 N N . ILE A 1 188 ? 18.899 -7.205 -20.191 1.00 94.06 188 ILE A N 1
ATOM 1539 C CA . ILE A 1 188 ? 18.460 -7.398 -21.581 1.00 94.06 188 ILE A CA 1
ATOM 1540 C C . ILE A 1 188 ? 18.970 -6.259 -22.471 1.00 94.06 188 ILE A C 1
ATOM 1542 O O . ILE A 1 188 ? 19.424 -6.517 -23.582 1.00 94.06 188 ILE A O 1
ATOM 1546 N N . ALA A 1 189 ? 18.962 -5.013 -21.989 1.00 92.81 189 ALA A N 1
ATOM 1547 C CA . ALA A 1 189 ? 19.472 -3.864 -22.737 1.00 92.81 189 ALA A CA 1
ATOM 1548 C C . ALA A 1 189 ? 20.976 -3.986 -23.013 1.00 92.81 189 ALA A C 1
ATOM 1550 O O . ALA A 1 189 ? 21.420 -3.714 -24.124 1.00 92.81 189 ALA A O 1
ATOM 1551 N N . THR A 1 190 ? 21.754 -4.448 -22.030 1.00 94.38 190 THR A N 1
ATOM 1552 C CA . THR A 1 190 ? 23.194 -4.698 -22.203 1.00 94.38 190 THR A CA 1
ATOM 1553 C C . THR A 1 190 ? 23.429 -5.780 -23.253 1.00 94.38 190 THR A C 1
ATOM 1555 O O . THR A 1 190 ? 24.259 -5.613 -24.144 1.00 94.38 190 THR A O 1
ATOM 1558 N N . TYR A 1 191 ? 22.665 -6.872 -23.191 1.00 93.44 191 TYR A N 1
ATOM 1559 C CA . TYR A 1 191 ? 22.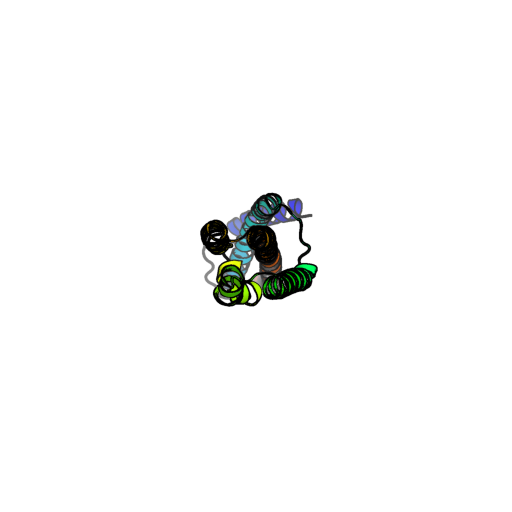742 -7.944 -24.180 1.00 93.44 191 TYR A CA 1
ATOM 1560 C C . TYR A 1 191 ? 22.365 -7.461 -25.588 1.00 93.44 191 TYR A C 1
ATOM 1562 O O . TYR A 1 191 ? 23.084 -7.735 -26.547 1.00 93.44 191 TYR A O 1
ATOM 1570 N N . HIS A 1 192 ? 21.289 -6.681 -25.706 1.00 89.94 192 HIS A N 1
ATOM 1571 C CA . HIS A 1 192 ? 20.873 -6.068 -26.964 1.00 89.94 192 HIS A CA 1
ATOM 1572 C C . HIS A 1 192 ? 21.949 -5.133 -27.532 1.00 89.94 192 HIS A C 1
ATOM 1574 O O . HIS A 1 192 ? 22.240 -5.209 -28.719 1.00 89.94 192 HIS A O 1
ATOM 1580 N N . MET A 1 193 ? 22.597 -4.319 -26.693 1.00 90.38 193 MET A N 1
ATOM 1581 C CA . MET A 1 193 ? 23.698 -3.443 -27.108 1.00 90.38 193 MET A CA 1
ATOM 1582 C C . MET A 1 193 ? 24.883 -4.243 -27.671 1.00 90.38 193 MET A C 1
ATOM 1584 O O . MET A 1 193 ? 25.422 -3.890 -28.717 1.00 90.38 193 MET A O 1
ATOM 1588 N N . ILE A 1 194 ? 25.272 -5.342 -27.012 1.00 92.56 194 ILE A N 1
ATOM 1589 C CA . ILE A 1 194 ? 26.358 -6.218 -27.484 1.00 92.56 194 ILE A CA 1
ATOM 1590 C C . ILE A 1 194 ? 25.996 -6.854 -28.827 1.00 92.56 194 ILE A C 1
ATOM 1592 O O . ILE A 1 194 ? 26.816 -6.836 -29.741 1.00 92.56 194 ILE A O 1
ATOM 1596 N N . LEU A 1 195 ? 24.779 -7.393 -28.957 1.00 88.56 195 LEU A N 1
ATOM 1597 C CA . LEU A 1 195 ? 24.301 -7.968 -30.215 1.00 88.56 195 LEU A CA 1
ATOM 1598 C C . LEU A 1 195 ? 24.288 -6.924 -31.332 1.00 88.56 195 LEU A C 1
ATOM 1600 O O . LEU A 1 195 ? 24.822 -7.186 -32.405 1.00 88.56 195 LEU A O 1
ATOM 1604 N N . ALA A 1 196 ? 23.735 -5.740 -31.069 1.00 86.62 196 ALA A N 1
ATOM 1605 C CA . ALA A 1 196 ? 23.688 -4.659 -32.040 1.00 86.62 196 ALA A CA 1
ATOM 1606 C C . ALA A 1 196 ? 25.097 -4.328 -32.546 1.00 86.62 196 ALA A C 1
ATOM 1608 O O . ALA A 1 196 ? 25.322 -4.374 -33.745 1.00 86.62 196 ALA A O 1
ATOM 1609 N N . HIS A 1 197 ? 26.078 -4.126 -31.659 1.00 86.81 197 HIS A N 1
ATOM 1610 C CA . HIS A 1 197 ? 27.459 -3.849 -32.075 1.00 86.81 197 HIS A CA 1
ATOM 1611 C C . HIS A 1 197 ? 28.153 -5.022 -32.780 1.00 86.81 197 HIS A C 1
ATOM 1613 O O . HIS A 1 197 ? 28.922 -4.801 -33.715 1.00 86.81 197 HIS A O 1
ATOM 1619 N N . ALA A 1 198 ? 27.913 -6.260 -32.341 1.00 86.31 198 ALA A N 1
ATOM 1620 C CA . ALA A 1 198 ? 28.528 -7.443 -32.936 1.00 86.31 198 ALA A CA 1
ATOM 1621 C C . ALA A 1 198 ? 28.023 -7.705 -34.363 1.00 86.31 198 ALA A C 1
ATOM 1623 O O . ALA A 1 198 ? 28.801 -8.137 -35.213 1.00 86.31 198 ALA A O 1
ATOM 1624 N N . PHE A 1 199 ? 26.744 -7.429 -34.630 1.00 77.12 199 PHE A N 1
ATOM 1625 C CA . PHE A 1 199 ? 26.122 -7.666 -35.932 1.00 77.12 199 PHE A CA 1
ATOM 1626 C C . PHE A 1 199 ? 26.112 -6.427 -36.850 1.00 77.12 199 PHE A C 1
ATOM 1628 O O . PHE A 1 199 ? 26.167 -6.613 -38.063 1.00 77.12 199 PHE A O 1
ATOM 1635 N N . ASP A 1 200 ? 26.175 -5.191 -36.328 1.00 62.22 200 ASP A N 1
ATOM 1636 C CA . ASP A 1 200 ? 26.419 -3.978 -37.146 1.00 62.22 200 ASP A CA 1
ATOM 1637 C C . ASP A 1 200 ? 27.845 -3.940 -37.722 1.00 62.22 200 ASP A C 1
ATOM 1639 O O . ASP A 1 200 ? 28.086 -3.346 -38.773 1.00 62.22 200 ASP A O 1
ATOM 1643 N N . GLY A 1 201 ? 28.816 -4.575 -37.053 1.00 54.22 201 GLY A N 1
ATOM 1644 C CA . GLY A 1 201 ? 30.210 -4.633 -37.510 1.00 54.22 201 GLY A CA 1
ATOM 1645 C C . GLY A 1 201 ? 30.484 -5.640 -38.636 1.00 54.22 201 GLY A C 1
ATOM 1646 O O . GLY A 1 201 ? 31.588 -5.648 -39.174 1.00 54.22 201 GLY A O 1
ATOM 1647 N N . GLY A 1 202 ? 29.513 -6.493 -38.988 1.00 47.81 202 GLY A N 1
ATOM 1648 C CA . GLY A 1 202 ? 29.688 -7.619 -39.916 1.00 47.81 202 GLY A CA 1
ATOM 1649 C C . GLY A 1 202 ? 29.442 -7.317 -41.398 1.00 47.81 202 GLY A C 1
ATOM 1650 O O . GLY A 1 202 ? 29.550 -8.227 -42.217 1.00 47.81 202 GLY A O 1
ATOM 1651 N N . TRP A 1 203 ? 29.101 -6.075 -41.757 1.00 47.78 203 TRP A N 1
ATOM 1652 C CA . TRP A 1 203 ? 28.828 -5.656 -43.140 1.00 47.78 203 TRP A CA 1
ATOM 1653 C C . TRP A 1 203 ? 29.676 -4.444 -43.553 1.00 47.78 203 TRP A C 1
ATOM 1655 O O . TRP A 1 203 ? 29.171 -3.364 -43.868 1.00 47.78 203 TRP A O 1
ATOM 1665 N N . ARG A 1 204 ? 30.997 -4.640 -43.559 1.00 40.34 204 ARG A N 1
ATOM 1666 C CA . ARG A 1 204 ? 31.942 -3.873 -44.379 1.00 40.34 204 ARG A CA 1
ATOM 1667 C C . ARG A 1 204 ? 32.994 -4.796 -44.968 1.00 40.34 204 ARG A C 1
ATOM 1669 O O . ARG A 1 204 ? 33.543 -5.607 -44.193 1.00 40.34 204 ARG A O 1
#

Radius of gyration: 26.63 Å; chains: 1; bounding box: 61×28×82 Å

Foldseek 3Di:
DLVVVVVVLVVVVVVVCVVCVVDQDPDPLSNLLVVLSVVLSVLVVVLVVLVVVLVVVLVVAPDDDDLVCLVVVLVVLVVVLVVLLVVCVVVDPDCLLVVCCVPPVVCVSPPQDDPVCLVPPDCVSLVVSLVVLVVSLVVDDPSVVVSSVSVNVSSSVNSSSSSNNSSVVVSVVSVVVSVVSVVVSVVSVVVVVVVCVVVVVPPD

Sequence (204 aa):
WLQAHIYVAIFSGAMFGLHVGWRIPDGYIETSLATCFTLTFASGLYGLAISRSIPRRLAKLREEYIFEQIPALRHDVRQTADRLVVHLATQSASPIVVDFYASRLVEFFFRPRGMWYYLRPTNTLRRKLQAELKTIRRYCSEAEQTACQSLSTLIDRRDDMDYHEALQGKLKLWLFVHIGLTYSLIIIATYHMILAHAFDGGWR

Secondary structure (DSSP, 8-state):
-HHHHHHHHHHHHHHHHHHTTTPPP-SHHHHHHHHHHHHHHHHHHHHHHHHHHHHHHHTTSSS---GGGHHHHHHHHHHHHHHHHHHHHHH-S--HHHHHIIIIIHHHHHSPPPHHHHHS--SHHHHHHHHHHHHHGGGS-HHHHHHHHHHHHHHHHHHHHHHHHHHHHHHHHHHHHHHHHHHHHHHHHHHHHHHHHHHHTT--